Protein AF-0000000080698915 (afdb_homodimer)

Structure (mmCIF, N/CA/C/O backbone):
data_AF-0000000080698915-model_v1
#
loop_
_entity.id
_entity.type
_entity.pdbx_description
1 polymer 'tRNA-specific adenosine deaminase'
#
loop_
_atom_site.group_PDB
_atom_site.id
_atom_site.type_symbol
_atom_site.label_atom_id
_atom_site.label_alt_id
_atom_site.label_comp_id
_atom_site.label_asym_id
_atom_site.label_entity_id
_atom_site.label_seq_id
_atom_site.pdbx_PDB_ins_code
_atom_site.Cartn_x
_atom_site.Cartn_y
_atom_site.Cartn_z
_atom_site.occupancy
_atom_site.B_iso_or_equiv
_atom_site.auth_seq_id
_atom_site.auth_comp_id
_atom_site.auth_asym_id
_atom_site.auth_atom_id
_atom_site.pdbx_PDB_model_num
ATOM 1 N N . MET A 1 1 ? 11.961 -24.406 -10.125 1 88.19 1 MET A N 1
ATOM 2 C CA . MET A 1 1 ? 10.508 -24.562 -10.117 1 88.19 1 MET A CA 1
ATOM 3 C C . MET A 1 1 ? 9.859 -23.609 -11.117 1 88.19 1 MET A C 1
ATOM 5 O O . MET A 1 1 ? 10.43 -22.562 -11.453 1 88.19 1 MET A O 1
ATOM 9 N N . SER A 1 2 ? 8.695 -24.078 -11.672 1 96.38 2 SER A N 1
ATOM 10 C CA . SER A 1 2 ? 8.062 -23.312 -12.742 1 96.38 2 SER A CA 1
ATOM 11 C C . SER A 1 2 ? 7.184 -22.203 -12.18 1 96.38 2 SER A C 1
ATOM 13 O O . SER A 1 2 ? 6.906 -22.172 -10.977 1 96.38 2 SER A O 1
ATOM 15 N N . ASP A 1 3 ? 6.805 -21.281 -12.984 1 98.38 3 ASP A N 1
ATOM 16 C CA . ASP A 1 3 ? 5.863 -20.234 -12.602 1 98.38 3 ASP A CA 1
ATOM 17 C C . ASP A 1 3 ? 4.535 -20.828 -12.133 1 98.38 3 ASP A C 1
ATOM 19 O O . ASP A 1 3 ? 3.955 -20.359 -11.148 1 98.38 3 ASP A O 1
ATOM 23 N N . GLU A 1 4 ? 4.141 -21.844 -12.828 1 98.69 4 GLU A N 1
ATOM 24 C CA . GLU A 1 4 ? 2.889 -22.516 -12.477 1 98.69 4 GLU A CA 1
ATOM 25 C C . GLU A 1 4 ? 2.963 -23.125 -11.086 1 98.69 4 GLU A C 1
ATOM 27 O O . GLU A 1 4 ? 1.98 -23.125 -10.344 1 98.69 4 GLU A O 1
ATOM 32 N N . HIS A 1 5 ? 4.07 -23.703 -10.812 1 98.56 5 HIS A N 1
ATOM 33 C CA . HIS A 1 5 ? 4.254 -24.312 -9.5 1 98.56 5 HIS A CA 1
ATOM 34 C C . HIS A 1 5 ? 4.039 -23.281 -8.391 1 98.56 5 HIS A C 1
ATOM 36 O O . HIS A 1 5 ? 3.248 -23.5 -7.473 1 98.56 5 HIS A O 1
ATOM 42 N N . TYR A 1 6 ? 4.699 -22.156 -8.453 1 98.75 6 TYR A N 1
ATOM 43 C CA . TYR A 1 6 ? 4.613 -21.141 -7.418 1 98.75 6 TYR A CA 1
ATOM 44 C C . TYR A 1 6 ? 3.229 -20.516 -7.387 1 98.75 6 TYR A C 1
ATOM 46 O O . TYR A 1 6 ? 2.719 -20.172 -6.316 1 98.75 6 TYR A O 1
ATOM 54 N N . LEU A 1 7 ? 2.615 -20.375 -8.594 1 98.88 7 LEU A N 1
ATOM 55 C CA . LEU A 1 7 ? 1.274 -19.797 -8.617 1 98.88 7 LEU A CA 1
ATOM 56 C C . LEU A 1 7 ? 0.261 -20.766 -8 1 98.88 7 LEU A C 1
ATOM 58 O O . LEU A 1 7 ? -0.717 -20.328 -7.391 1 98.88 7 LEU A O 1
ATOM 62 N N . ARG A 1 8 ? 0.476 -22.047 -8.125 1 98.81 8 ARG A N 1
ATOM 63 C CA . ARG A 1 8 ? -0.381 -23.016 -7.449 1 98.81 8 ARG A CA 1
ATOM 64 C C . ARG A 1 8 ? -0.276 -22.875 -5.934 1 98.81 8 ARG A C 1
ATOM 66 O O . ARG A 1 8 ? -1.274 -23 -5.223 1 98.81 8 ARG A O 1
ATOM 73 N N . LEU A 1 9 ? 0.92 -22.609 -5.469 1 98.88 9 LEU A N 1
ATOM 74 C CA . LEU A 1 9 ? 1.106 -22.375 -4.043 1 98.88 9 LEU A CA 1
ATOM 75 C C . LEU A 1 9 ? 0.402 -21.094 -3.611 1 98.88 9 LEU A C 1
ATOM 77 O O . LEU A 1 9 ? -0.156 -21.016 -2.514 1 98.88 9 LEU A O 1
ATOM 81 N N . ALA A 1 10 ? 0.42 -20.062 -4.477 1 98.94 10 ALA A N 1
ATOM 82 C CA . ALA A 1 10 ? -0.33 -18.844 -4.207 1 98.94 10 ALA A CA 1
ATOM 83 C C . ALA A 1 10 ? -1.829 -19.125 -4.148 1 98.94 10 ALA A C 1
ATOM 85 O O . ALA A 1 10 ? -2.541 -18.547 -3.32 1 98.94 10 ALA A O 1
ATOM 86 N N . LEU A 1 11 ? -2.285 -20.016 -4.996 1 98.88 11 LEU A N 1
ATOM 87 C CA . LEU A 1 11 ? -3.693 -20.391 -5 1 98.88 11 LEU A CA 1
ATOM 88 C C . LEU A 1 11 ? -4.074 -21.078 -3.693 1 98.88 11 LEU A C 1
ATOM 90 O O . LEU A 1 11 ? -5.195 -20.906 -3.203 1 98.88 11 LEU A O 1
ATOM 94 N N . GLU A 1 12 ? -3.17 -21.859 -3.168 1 98.94 12 GLU A N 1
ATOM 95 C CA . GLU A 1 12 ? -3.4 -22.469 -1.856 1 98.94 12 GLU A CA 1
ATOM 96 C C . GLU A 1 12 ? -3.543 -21.391 -0.778 1 98.94 12 GLU A C 1
ATOM 98 O O . GLU A 1 12 ? -4.379 -21.516 0.118 1 98.94 12 GLU A O 1
ATOM 103 N N . GLN A 1 13 ? -2.727 -20.359 -0.833 1 98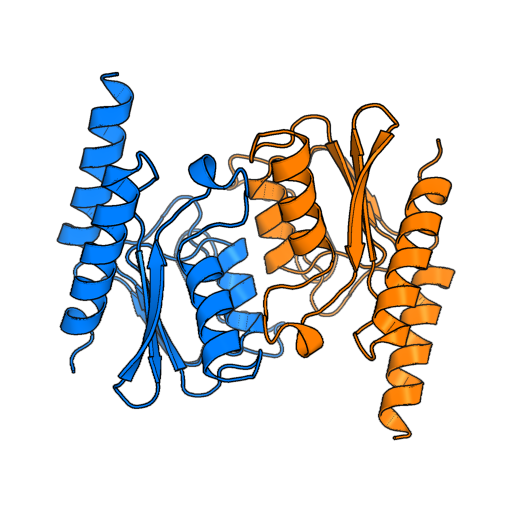.94 13 GLN A N 1
ATOM 104 C CA . GLN A 1 13 ? -2.877 -19.219 0.076 1 98.94 13 GLN A CA 1
ATOM 105 C C . GLN A 1 13 ? -4.23 -18.547 -0.105 1 98.94 13 GLN A C 1
ATOM 107 O O . GLN A 1 13 ? -4.891 -18.203 0.874 1 98.94 13 GLN A O 1
ATOM 112 N N . ALA A 1 14 ? -4.621 -18.375 -1.355 1 98.94 14 ALA A N 1
ATOM 113 C CA . ALA A 1 14 ? -5.918 -17.781 -1.649 1 98.94 14 ALA A CA 1
ATOM 114 C C . ALA A 1 14 ? -7.051 -18.562 -0.996 1 98.94 14 ALA A C 1
ATOM 116 O O . ALA A 1 14 ? -8.023 -17.984 -0.512 1 98.94 14 ALA A O 1
ATOM 117 N N . ALA A 1 15 ? -6.883 -19.859 -0.982 1 98.81 15 ALA A N 1
ATOM 118 C CA . ALA A 1 15 ? -7.883 -20.719 -0.358 1 98.81 15 ALA A CA 1
ATOM 119 C C . ALA A 1 15 ? -7.965 -20.469 1.145 1 98.81 15 ALA A C 1
ATOM 121 O O . ALA A 1 15 ? -9.047 -20.547 1.736 1 98.81 15 ALA A O 1
ATOM 122 N N . LEU A 1 16 ? -6.859 -20.203 1.776 1 98.88 16 LEU A N 1
ATOM 123 C CA . LEU A 1 16 ? -6.852 -19.875 3.195 1 98.88 16 LEU A CA 1
ATOM 124 C C . LEU A 1 16 ? -7.609 -18.578 3.453 1 98.88 16 LEU A C 1
ATOM 126 O O . LEU A 1 16 ? -8.344 -18.469 4.434 1 98.88 16 LEU A O 1
ATOM 130 N N . ALA A 1 17 ? -7.406 -17.562 2.588 1 98.88 17 ALA A N 1
ATOM 131 C CA . ALA A 1 17 ? -8.18 -16.328 2.691 1 98.88 17 ALA A CA 1
ATOM 132 C C . ALA A 1 17 ? -9.68 -16.609 2.602 1 98.88 17 ALA A C 1
ATOM 134 O O . ALA A 1 17 ? -10.461 -16.109 3.408 1 98.88 17 ALA A O 1
ATOM 135 N N . GLU A 1 18 ? -10 -17.406 1.629 1 98.44 18 GLU A N 1
ATOM 136 C CA . GLU A 1 18 ? -11.398 -17.75 1.403 1 98.44 18 GLU A CA 1
ATOM 137 C C . GLU A 1 18 ? -12.016 -18.391 2.645 1 98.44 18 GLU A C 1
ATOM 139 O O . GLU A 1 18 ? -13.148 -18.094 3.012 1 98.44 18 GLU A O 1
ATOM 144 N N . ALA A 1 19 ? -11.273 -19.25 3.266 1 97.94 19 ALA A N 1
ATOM 145 C CA . ALA A 1 19 ? -11.734 -19.953 4.457 1 97.94 19 ALA A CA 1
ATOM 146 C C . ALA A 1 19 ? -12 -18.984 5.602 1 97.94 19 ALA A C 1
ATOM 148 O O . ALA A 1 19 ? -12.812 -19.266 6.488 1 97.94 19 ALA A O 1
ATOM 149 N N . LEU A 1 20 ? -11.414 -17.797 5.586 1 97.75 20 LEU A N 1
ATOM 150 C CA . LEU A 1 20 ? -11.594 -16.781 6.613 1 97.75 20 LEU A CA 1
ATOM 151 C C . LEU A 1 20 ? -12.68 -15.789 6.211 1 97.75 20 LEU A C 1
ATOM 153 O O . LEU A 1 20 ? -12.953 -14.828 6.941 1 97.75 20 LEU A O 1
ATOM 157 N N . GLY A 1 21 ? -13.195 -16 5 1 97.19 21 GLY A N 1
ATOM 158 C CA . GLY A 1 21 ? -14.203 -15.078 4.5 1 97.19 21 GLY A CA 1
ATOM 159 C C . GLY A 1 21 ? -13.609 -13.859 3.814 1 97.19 21 GLY A C 1
ATOM 160 O O . GLY A 1 21 ? -14.297 -12.867 3.602 1 97.19 21 GLY A O 1
ATOM 161 N N . GLU A 1 22 ? -12.359 -13.914 3.566 1 98.56 22 GLU A N 1
ATOM 162 C CA . GLU A 1 22 ? -11.641 -12.867 2.848 1 98.56 22 GLU A CA 1
ATOM 163 C C . GLU A 1 22 ? -11.672 -13.109 1.342 1 98.56 22 GLU A C 1
ATOM 165 O O . GLU A 1 22 ? -11.773 -14.258 0.896 1 98.56 22 GLU A O 1
ATOM 170 N N . VAL A 1 23 ? -11.594 -11.961 0.498 1 98.5 23 VAL A N 1
ATOM 171 C CA . VAL A 1 23 ? -11.414 -12.148 -0.938 1 98.5 23 VAL A CA 1
ATOM 172 C C . VAL A 1 23 ? -10.234 -13.086 -1.192 1 98.5 23 VAL A C 1
ATOM 174 O O . VAL A 1 23 ? -9.133 -12.867 -0.673 1 98.5 23 VAL A O 1
ATOM 177 N N . PRO A 1 24 ? -10.438 -14.141 -1.951 1 98.88 24 PRO A N 1
ATOM 178 C CA . PRO A 1 24 ? -9.406 -15.172 -2.09 1 98.88 24 PRO A CA 1
ATOM 179 C C . PRO A 1 24 ? -8.258 -14.742 -3 1 98.88 24 PRO A C 1
ATOM 181 O O . PRO A 1 24 ? -8.25 -15.078 -4.188 1 98.88 24 PRO A O 1
ATOM 184 N N . ILE A 1 25 ? -7.332 -14.102 -2.467 1 98.94 25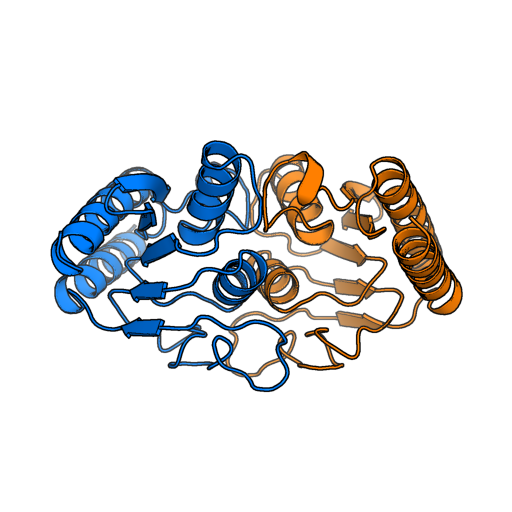 ILE A N 1
ATOM 185 C CA . ILE A 1 25 ? -6.09 -13.727 -3.133 1 98.94 25 ILE A CA 1
ATOM 186 C C . ILE A 1 25 ? -4.895 -14.203 -2.307 1 98.94 25 ILE A C 1
ATOM 188 O O . ILE A 1 25 ? -4.883 -14.062 -1.082 1 98.94 25 ILE A O 1
ATOM 192 N N . GLY A 1 26 ? -3.977 -14.82 -2.916 1 98.94 26 GLY A N 1
ATOM 193 C CA . GLY A 1 26 ? -2.766 -15.312 -2.281 1 98.94 26 GLY A CA 1
ATOM 194 C C . GLY A 1 26 ? -1.499 -14.898 -3.004 1 98.94 26 GLY A C 1
ATOM 195 O O . GLY A 1 26 ? -1.52 -14.648 -4.211 1 98.94 26 GLY A O 1
ATOM 196 N N . ALA A 1 27 ? -0.393 -14.789 -2.256 1 98.94 27 ALA A N 1
ATOM 197 C CA . ALA A 1 27 ? 0.884 -14.344 -2.811 1 98.94 27 ALA A CA 1
ATOM 198 C C . ALA A 1 27 ? 2.045 -15.141 -2.215 1 98.94 27 ALA A C 1
ATOM 200 O O . ALA A 1 27 ? 1.99 -15.555 -1.056 1 98.94 27 ALA A O 1
ATOM 201 N N . ILE A 1 28 ? 3.086 -15.281 -3.021 1 98.88 28 ILE A N 1
ATOM 202 C CA . ILE A 1 28 ? 4.324 -15.969 -2.66 1 98.88 28 ILE A CA 1
ATOM 203 C C . ILE A 1 28 ? 5.523 -15.125 -3.102 1 98.88 28 ILE A C 1
ATOM 205 O O . ILE A 1 28 ? 5.547 -14.602 -4.219 1 98.88 28 ILE A O 1
ATOM 209 N N . LEU A 1 29 ? 6.465 -14.977 -2.207 1 98.88 29 LEU A N 1
ATOM 210 C CA . LEU A 1 29 ? 7.75 -14.383 -2.561 1 98.88 29 LEU A CA 1
ATOM 211 C C . LEU A 1 29 ? 8.828 -15.453 -2.693 1 98.88 29 LEU A C 1
ATOM 213 O O . LEU A 1 29 ? 8.961 -16.312 -1.816 1 98.88 29 LEU A O 1
ATOM 217 N N . VAL A 1 30 ? 9.586 -15.406 -3.766 1 98.88 30 VAL A N 1
ATOM 218 C CA . VAL A 1 30 ? 10.602 -16.422 -4.035 1 98.88 30 VAL A CA 1
ATOM 219 C C . VAL A 1 30 ? 11.953 -15.742 -4.285 1 98.88 30 VAL A C 1
ATOM 221 O O . VAL A 1 30 ? 12.047 -14.797 -5.074 1 98.88 30 VAL A O 1
ATOM 224 N N . ALA A 1 31 ? 12.961 -16.156 -3.58 1 97.94 31 ALA A N 1
ATOM 225 C CA . ALA A 1 31 ? 14.344 -15.734 -3.777 1 97.94 31 ALA A CA 1
ATOM 226 C C . ALA A 1 31 ? 15.25 -16.938 -4.008 1 97.94 31 ALA A C 1
ATOM 228 O O . ALA A 1 31 ? 15.289 -17.859 -3.186 1 97.94 31 ALA A O 1
ATOM 229 N N . ASN A 1 32 ? 15.914 -16.969 -5.078 1 96.38 32 ASN A N 1
ATOM 230 C CA . ASN A 1 32 ? 16.844 -18.047 -5.398 1 96.38 32 ASN A CA 1
ATOM 231 C C . ASN A 1 32 ? 16.156 -19.406 -5.328 1 96.38 32 ASN A C 1
ATOM 233 O O . ASN A 1 32 ? 16.688 -20.344 -4.715 1 96.38 32 ASN A O 1
ATOM 237 N N . GLY A 1 33 ? 14.961 -19.422 -5.809 1 96.62 33 GLY A N 1
ATOM 238 C CA . GLY A 1 33 ? 14.234 -20.672 -5.91 1 96.62 33 GLY A CA 1
ATOM 239 C C . GLY A 1 33 ? 13.586 -21.094 -4.605 1 96.62 33 GLY A C 1
ATOM 240 O O . GLY A 1 33 ? 12.906 -22.125 -4.547 1 96.62 33 GLY A O 1
ATOM 241 N N . GLU A 1 34 ? 13.727 -20.297 -3.588 1 98.12 34 GLU A N 1
ATOM 242 C CA . GLU A 1 34 ? 13.18 -20.609 -2.277 1 98.12 34 GLU A CA 1
ATOM 243 C C . GLU A 1 34 ? 12.055 -19.656 -1.901 1 98.12 34 GLU A C 1
ATOM 245 O O . GLU A 1 34 ? 12.148 -18.453 -2.15 1 98.12 34 GLU A O 1
ATOM 250 N N . ILE A 1 35 ? 11.031 -20.234 -1.309 1 98.81 35 ILE A N 1
ATOM 251 C CA . ILE A 1 35 ? 9.938 -19.406 -0.808 1 98.81 35 ILE A CA 1
ATOM 252 C C . ILE A 1 35 ? 10.383 -18.688 0.468 1 98.81 35 ILE A C 1
ATOM 254 O O . ILE A 1 35 ? 10.758 -19.344 1.45 1 98.81 35 ILE A O 1
ATOM 258 N N . ILE A 1 36 ? 10.305 -17.359 0.464 1 98.75 36 ILE A N 1
ATOM 259 C CA . ILE A 1 36 ? 10.773 -16.641 1.641 1 98.75 36 ILE A CA 1
ATOM 260 C C . ILE A 1 36 ? 9.586 -16.047 2.396 1 98.75 36 ILE A C 1
ATOM 262 O O . ILE A 1 36 ? 9.719 -15.633 3.551 1 98.75 36 ILE A O 1
ATOM 266 N N . ALA A 1 37 ? 8.406 -15.969 1.762 1 98.88 37 ALA A N 1
ATOM 267 C CA . ALA A 1 37 ? 7.195 -15.492 2.418 1 98.88 37 ALA A CA 1
ATOM 268 C C . ALA A 1 37 ? 5.949 -15.938 1.657 1 98.88 37 ALA A C 1
ATOM 270 O O . ALA A 1 37 ? 6 -16.172 0.447 1 98.88 37 ALA A O 1
ATOM 271 N N . SER A 1 38 ? 4.945 -16.141 2.287 1 98.88 38 SER A N 1
ATOM 272 C CA . SER A 1 38 ? 3.607 -16.406 1.768 1 98.88 38 SER A CA 1
ATOM 273 C C . SER A 1 38 ? 2.545 -15.656 2.557 1 98.88 38 SER A C 1
ATOM 275 O O . SER A 1 38 ? 2.707 -15.414 3.756 1 98.88 38 SER A O 1
ATOM 277 N N . ALA A 1 39 ? 1.524 -15.25 1.866 1 98.94 39 ALA A N 1
ATOM 278 C CA . ALA A 1 39 ? 0.453 -14.523 2.547 1 98.94 39 ALA A CA 1
ATOM 279 C C . ALA A 1 39 ? -0.843 -14.586 1.745 1 98.94 39 ALA A C 1
ATOM 281 O O . ALA A 1 39 ? -0.841 -14.977 0.577 1 98.94 39 ALA A O 1
ATOM 282 N N . HIS A 1 40 ? -1.875 -14.312 2.396 1 98.94 40 HIS A N 1
ATOM 283 C CA . HIS A 1 40 ? -3.199 -14.18 1.798 1 98.94 40 HIS A CA 1
ATOM 284 C C . HIS A 1 40 ? -3.945 -12.977 2.365 1 98.94 40 HIS A C 1
ATOM 286 O O . HIS A 1 40 ? -3.527 -12.406 3.373 1 98.94 40 HIS A O 1
ATOM 292 N N . ASN A 1 41 ? -4.992 -12.523 1.693 1 98.94 41 ASN A N 1
ATOM 293 C CA . ASN A 1 41 ? -5.754 -11.359 2.137 1 98.94 41 ASN A CA 1
ATOM 294 C C . ASN A 1 41 ? -6.258 -11.531 3.566 1 98.94 41 ASN A C 1
ATOM 296 O O . ASN A 1 41 ? -6.711 -12.617 3.945 1 98.94 41 ASN A O 1
ATOM 300 N N . ARG A 1 42 ? -6.141 -10.445 4.324 1 98.88 42 ARG A N 1
ATOM 301 C CA . ARG A 1 42 ? -6.668 -10.406 5.684 1 98.88 42 ARG A CA 1
ATOM 302 C C . ARG A 1 42 ? -7.23 -9.031 6.023 1 98.88 42 ARG A C 1
ATOM 304 O O . ARG A 1 42 ? -7.137 -8.578 7.164 1 98.88 42 ARG A O 1
ATOM 311 N N . THR A 1 43 ? -7.762 -8.344 5.078 1 98.81 43 THR A N 1
ATOM 312 C CA . THR A 1 43 ? -8.242 -6.973 5.207 1 98.81 43 THR A CA 1
ATOM 313 C C . THR A 1 43 ? -9.32 -6.875 6.285 1 98.81 43 THR A C 1
ATOM 315 O O . THR A 1 43 ? -9.234 -6.031 7.18 1 98.81 43 THR A O 1
ATOM 318 N N . VAL A 1 44 ? -10.297 -7.754 6.238 1 98.38 44 VAL A N 1
ATOM 319 C CA . VAL A 1 44 ? -11.422 -7.723 7.16 1 98.38 44 VAL A CA 1
ATOM 320 C C . VAL A 1 44 ? -10.992 -8.234 8.531 1 98.38 44 VAL A C 1
ATOM 322 O O . VAL A 1 44 ? -11.203 -7.574 9.547 1 98.38 44 VAL A O 1
ATOM 325 N N . SER A 1 45 ? -10.281 -9.352 8.531 1 98.44 45 SER A N 1
ATOM 326 C CA . SER A 1 45 ? -9.883 -10.008 9.766 1 98.44 45 SER A CA 1
ATOM 327 C C . SER A 1 45 ? -8.969 -9.117 10.602 1 98.44 45 SER A C 1
ATOM 329 O O . SER A 1 45 ? -9.055 -9.102 11.828 1 98.44 45 SER A O 1
ATOM 331 N N . ASP A 1 46 ? -8.102 -8.297 9.969 1 98.62 46 ASP A N 1
ATOM 332 C CA . ASP A 1 46 ? -7.105 -7.5 10.68 1 98.62 46 ASP A CA 1
ATOM 333 C C . ASP A 1 46 ? -7.578 -6.059 10.859 1 98.62 46 ASP A C 1
ATOM 335 O O . ASP A 1 46 ? -6.871 -5.234 11.438 1 98.62 46 ASP A O 1
ATOM 339 N N . HIS A 1 47 ? -8.781 -5.762 10.359 1 98.75 47 HIS A N 1
ATOM 340 C CA . HIS A 1 47 ? -9.242 -4.379 10.32 1 98.75 47 HIS A CA 1
ATOM 341 C C . HIS A 1 47 ? -8.195 -3.467 9.695 1 98.75 47 HIS A C 1
ATOM 343 O O . HIS A 1 47 ? -7.895 -2.398 10.227 1 98.75 47 HIS A O 1
ATOM 349 N N . ASP A 1 48 ? -7.555 -3.865 8.609 1 98.88 48 ASP A N 1
ATOM 350 C CA . ASP A 1 48 ? -6.434 -3.203 7.953 1 98.88 48 ASP A CA 1
ATOM 351 C C . ASP A 1 48 ? -6.672 -3.082 6.449 1 98.88 48 ASP A C 1
ATOM 353 O O . ASP A 1 48 ? -6.574 -4.07 5.719 1 98.88 48 ASP A O 1
ATOM 357 N N . PRO A 1 49 ? -6.93 -1.88 5.98 1 98.75 49 PRO A N 1
ATOM 358 C CA . PRO A 1 49 ? -7.227 -1.715 4.559 1 98.75 49 PRO A CA 1
ATOM 359 C C . PRO A 1 49 ? -6.047 -2.078 3.662 1 98.75 49 PRO A C 1
ATOM 361 O O . PRO A 1 49 ? -6.203 -2.205 2.443 1 98.75 49 PRO A O 1
ATOM 364 N N . THR A 1 50 ? -4.844 -2.256 4.285 1 98.88 50 THR A N 1
ATOM 365 C CA . THR A 1 50 ? -3.652 -2.516 3.482 1 98.88 50 THR A CA 1
ATOM 366 C C . THR A 1 50 ? -3.285 -3.996 3.521 1 98.88 50 THR A C 1
ATOM 368 O O . THR A 1 50 ? -2.342 -4.426 2.854 1 98.88 50 THR A O 1
ATOM 371 N N . ALA A 1 51 ? -4.086 -4.801 4.18 1 98.88 51 ALA A N 1
ATOM 372 C CA . ALA A 1 51 ? -3.721 -6.199 4.391 1 98.88 51 ALA A CA 1
ATOM 373 C C . ALA A 1 51 ? -4.082 -7.047 3.176 1 98.88 51 ALA A C 1
ATOM 375 O O . ALA A 1 51 ? -4.75 -8.078 3.307 1 98.88 51 ALA A O 1
ATOM 376 N N . HIS A 1 52 ? -3.662 -6.59 2.021 1 98.94 52 HIS A N 1
ATOM 377 C CA . HIS A 1 52 ? -3.686 -7.402 0.81 1 98.94 52 HIS A CA 1
ATOM 378 C C . HIS A 1 52 ? -2.59 -8.461 0.835 1 98.94 52 HIS A C 1
ATOM 380 O O . HIS A 1 52 ? -1.564 -8.289 1.498 1 98.94 52 HIS A O 1
ATOM 386 N N . ALA A 1 53 ? -2.768 -9.516 0.129 1 98.94 53 ALA A N 1
ATOM 387 C CA . ALA A 1 53 ? -1.818 -10.625 0.088 1 98.94 53 ALA A CA 1
ATOM 388 C C . ALA A 1 53 ? -0.419 -10.141 -0.277 1 98.94 53 ALA A C 1
ATOM 390 O O . ALA A 1 53 ? 0.566 -10.531 0.35 1 98.94 53 ALA A O 1
ATOM 391 N N . GLU A 1 54 ? -0.293 -9.266 -1.282 1 98.94 54 GLU A N 1
ATOM 392 C CA . GLU A 1 54 ? 0.994 -8.75 -1.736 1 98.94 54 GLU A CA 1
ATOM 393 C C . GLU A 1 54 ? 1.693 -7.965 -0.631 1 98.94 54 GLU A C 1
ATOM 395 O O . GLU A 1 54 ? 2.887 -8.156 -0.386 1 98.94 54 GLU A O 1
ATOM 400 N N . ILE A 1 55 ? 0.933 -7.074 0.011 1 98.94 55 ILE A N 1
ATOM 401 C CA . ILE A 1 55 ? 1.48 -6.227 1.064 1 98.94 55 ILE A CA 1
ATOM 402 C C . ILE A 1 55 ? 1.973 -7.094 2.221 1 98.94 55 ILE A C 1
ATOM 404 O O . ILE A 1 55 ? 3.086 -6.902 2.717 1 98.94 55 ILE A O 1
ATOM 408 N N . LEU A 1 56 ? 1.155 -8.047 2.605 1 98.94 56 LEU A N 1
ATOM 409 C CA . LEU A 1 56 ? 1.515 -8.93 3.713 1 98.94 56 LEU A CA 1
ATOM 410 C C . LEU A 1 56 ? 2.732 -9.773 3.361 1 98.94 56 LEU A C 1
ATOM 412 O O . LEU A 1 56 ? 3.596 -10.016 4.211 1 98.94 56 LEU A O 1
ATOM 416 N N . ALA A 1 57 ? 2.814 -10.227 2.143 1 98.94 57 ALA A N 1
ATOM 417 C CA . ALA A 1 57 ? 3.979 -10.992 1.699 1 98.94 57 ALA A CA 1
ATOM 418 C C . ALA A 1 57 ? 5.238 -10.125 1.723 1 98.94 57 ALA A C 1
ATOM 420 O O . ALA A 1 57 ? 6.305 -10.586 2.145 1 98.94 57 ALA A O 1
ATOM 421 N N . LEU A 1 58 ? 5.121 -8.898 1.306 1 98.94 58 LEU A N 1
ATOM 422 C CA . LEU A 1 58 ? 6.262 -7.984 1.298 1 98.94 58 LEU A CA 1
ATOM 423 C C . LEU A 1 58 ? 6.754 -7.719 2.717 1 98.94 58 LEU A C 1
ATOM 425 O O . LEU A 1 58 ? 7.961 -7.688 2.965 1 98.94 58 LEU A O 1
ATOM 429 N N . ARG A 1 59 ? 5.82 -7.52 3.662 1 98.88 59 ARG A N 1
ATOM 430 C CA . ARG A 1 59 ? 6.18 -7.312 5.062 1 98.88 59 ARG A CA 1
ATOM 431 C C . ARG A 1 59 ? 6.953 -8.508 5.605 1 98.88 59 ARG A C 1
ATOM 433 O O . ARG A 1 59 ? 8.031 -8.352 6.188 1 98.88 59 ARG A O 1
ATOM 440 N N . ALA A 1 60 ? 6.43 -9.664 5.344 1 98.88 60 ALA A N 1
ATOM 441 C CA . ALA A 1 60 ? 7.07 -10.891 5.816 1 98.88 60 ALA A CA 1
ATOM 442 C C . ALA A 1 60 ? 8.414 -11.102 5.133 1 98.88 60 ALA A C 1
ATOM 444 O O . ALA A 1 60 ? 9.383 -11.523 5.773 1 98.88 60 ALA A O 1
ATOM 445 N N . GLY A 1 61 ? 8.477 -10.852 3.832 1 98.81 61 GLY A N 1
ATOM 446 C CA . GLY A 1 61 ? 9.719 -10.992 3.088 1 98.81 61 GLY A CA 1
ATOM 447 C C . GLY A 1 61 ? 10.812 -10.055 3.562 1 98.81 61 GLY A C 1
ATOM 448 O O . GLY A 1 61 ? 11.977 -10.445 3.66 1 98.81 61 GLY A O 1
ATOM 449 N N . GLY A 1 62 ? 10.438 -8.781 3.82 1 98.75 62 GLY A N 1
ATOM 450 C CA . GLY A 1 62 ? 11.398 -7.84 4.363 1 98.75 62 GLY A CA 1
ATOM 451 C C . GLY A 1 62 ? 12.023 -8.312 5.66 1 98.75 62 GLY A C 1
ATOM 452 O O . GLY A 1 62 ? 13.234 -8.172 5.859 1 98.75 62 GLY A O 1
ATOM 453 N N . GLN A 1 63 ? 11.164 -8.883 6.535 1 98.56 63 GLN A N 1
ATOM 454 C CA . GLN A 1 63 ? 11.672 -9.43 7.793 1 98.56 63 GLN A CA 1
ATOM 455 C C . GLN A 1 63 ? 12.609 -10.609 7.547 1 98.56 63 GLN A C 1
ATOM 457 O O . GLN A 1 63 ? 13.664 -10.703 8.172 1 98.56 63 GLN A O 1
ATOM 462 N N . ALA A 1 64 ? 12.234 -11.469 6.66 1 98.31 64 ALA A N 1
ATOM 463 C CA . ALA A 1 64 ? 13.031 -12.656 6.352 1 98.31 64 ALA A CA 1
ATOM 464 C C . ALA A 1 64 ? 14.398 -12.273 5.801 1 98.31 64 ALA A C 1
ATOM 466 O O . ALA A 1 64 ? 15.398 -12.93 6.102 1 98.31 64 ALA A O 1
ATOM 467 N N . LEU A 1 65 ? 14.453 -11.234 5.016 1 98.06 65 LEU A N 1
ATOM 468 C CA . LEU A 1 65 ? 15.68 -10.812 4.348 1 98.06 65 LEU A CA 1
ATOM 469 C C . LEU A 1 65 ? 16.469 -9.852 5.219 1 98.06 65 LEU A C 1
ATOM 471 O O . LEU A 1 65 ? 17.656 -9.609 4.969 1 98.06 65 LEU A O 1
ATOM 475 N N . GLY A 1 66 ? 15.82 -9.305 6.23 1 98.31 66 GLY A N 1
ATOM 476 C CA . GLY A 1 66 ? 16.438 -8.234 7 1 98.31 66 GLY A CA 1
ATOM 477 C C . GLY A 1 66 ? 16.688 -6.977 6.184 1 98.31 66 GLY A C 1
ATOM 478 O O . GLY A 1 66 ? 17.703 -6.305 6.367 1 98.31 66 GLY A O 1
ATOM 479 N N . ASN A 1 67 ? 15.781 -6.77 5.238 1 98.31 67 ASN A N 1
ATOM 480 C CA . ASN A 1 67 ? 15.953 -5.672 4.289 1 98.31 67 ASN A CA 1
ATOM 481 C C . ASN A 1 67 ? 14.633 -5.297 3.617 1 98.31 67 ASN A C 1
ATOM 483 O O . ASN A 1 67 ? 13.828 -6.172 3.305 1 98.31 67 ASN A O 1
ATOM 487 N N . HIS A 1 68 ? 14.352 -4.004 3.438 1 98.44 68 HIS A N 1
ATOM 488 C CA . HIS A 1 68 ? 13.125 -3.555 2.787 1 98.44 68 HIS A CA 1
ATOM 489 C C . HIS A 1 68 ? 13.273 -3.568 1.27 1 98.44 68 HIS A C 1
ATOM 491 O O . HIS A 1 68 ? 12.281 -3.475 0.544 1 98.44 68 HIS A O 1
ATOM 497 N N . ARG A 1 69 ? 14.453 -3.625 0.769 1 98.06 69 ARG A N 1
ATOM 498 C CA . ARG A 1 69 ? 14.711 -3.764 -0.661 1 98.06 69 ARG A CA 1
ATOM 499 C C . ARG A 1 69 ? 14.859 -5.23 -1.05 1 98.06 69 ARG A C 1
ATOM 501 O O . ARG A 1 69 ? 15.695 -5.945 -0.491 1 98.06 69 ARG A O 1
ATOM 508 N N . MET A 1 70 ? 14.109 -5.602 -2.031 1 97.69 70 MET A N 1
ATOM 509 C CA . MET A 1 70 ? 14 -7.027 -2.338 1 97.69 70 MET A CA 1
ATOM 510 C C . MET A 1 70 ? 14.484 -7.312 -3.758 1 97.69 70 MET A C 1
ATOM 512 O O . MET A 1 70 ? 13.789 -7.98 -4.527 1 97.69 70 MET A O 1
ATOM 516 N N . ARG A 1 71 ? 15.648 -6.832 -4.02 1 96.12 71 ARG A N 1
ATOM 517 C CA . ARG A 1 71 ? 16.25 -7.105 -5.324 1 96.12 71 ARG A CA 1
ATOM 518 C C . ARG A 1 71 ? 16.453 -8.602 -5.527 1 96.12 71 ARG A C 1
ATOM 520 O O . ARG A 1 71 ? 16.828 -9.312 -4.594 1 96.12 71 ARG A O 1
ATOM 527 N N . GLY A 1 72 ? 16.188 -9.117 -6.672 1 96.81 72 GLY A N 1
ATOM 528 C CA . GLY A 1 72 ? 16.359 -10.523 -6.98 1 96.81 72 GLY A CA 1
ATOM 529 C C . GLY A 1 72 ? 15.195 -11.391 -6.539 1 96.81 72 GLY A C 1
ATOM 530 O O . GLY A 1 72 ? 15.25 -12.617 -6.66 1 96.81 72 GLY A O 1
ATOM 531 N N . VAL A 1 73 ? 14.172 -10.781 -6.059 1 98.44 73 VAL A N 1
ATOM 532 C CA . VAL A 1 73 ? 13.023 -11.516 -5.539 1 98.44 73 VAL A CA 1
ATOM 533 C C . VAL A 1 73 ? 11.875 -11.453 -6.543 1 98.44 73 VAL A C 1
ATOM 535 O O . VAL A 1 73 ? 11.68 -10.438 -7.211 1 98.44 73 VAL A O 1
ATOM 538 N N . SER A 1 74 ? 11.141 -12.547 -6.652 1 98.81 74 SER A N 1
ATOM 539 C CA . SER A 1 74 ? 9.93 -12.641 -7.465 1 98.81 74 SER A CA 1
ATOM 540 C C . SER A 1 74 ? 8.68 -12.719 -6.594 1 98.81 74 SER A C 1
ATOM 542 O O . SER A 1 74 ? 8.68 -13.391 -5.562 1 98.81 74 SER A O 1
ATOM 544 N N . LEU A 1 75 ? 7.68 -12.023 -7.043 1 98.94 75 LEU A N 1
ATOM 545 C CA . LEU A 1 75 ? 6.371 -12.148 -6.41 1 98.94 75 LEU A CA 1
ATOM 546 C C . LEU A 1 75 ? 5.395 -12.883 -7.324 1 98.94 75 LEU A C 1
ATOM 548 O O . LEU A 1 75 ? 5.293 -12.57 -8.508 1 98.94 75 LEU A O 1
ATOM 552 N N . TYR A 1 76 ? 4.77 -13.867 -6.801 1 98.94 76 TYR A N 1
ATOM 553 C CA . TYR A 1 76 ? 3.66 -14.57 -7.438 1 98.94 76 TYR A CA 1
ATOM 554 C C . TYR A 1 76 ? 2.342 -14.258 -6.738 1 98.94 76 TYR A C 1
ATOM 556 O O . TYR A 1 76 ? 2.234 -14.383 -5.516 1 98.94 76 TYR A O 1
ATOM 564 N N . VAL A 1 77 ? 1.31 -13.867 -7.496 1 99 77 VAL A N 1
ATOM 565 C CA . VAL A 1 77 ? 0.034 -13.508 -6.887 1 99 77 VAL A CA 1
ATOM 566 C C . VAL A 1 77 ? -1.113 -13.906 -7.812 1 99 77 VAL A C 1
ATOM 568 O O . VAL A 1 77 ? -0.967 -13.891 -9.039 1 99 77 VAL A O 1
ATOM 571 N N . THR A 1 78 ? -2.223 -14.227 -7.223 1 98.94 78 THR A N 1
ATOM 572 C CA . THR A 1 78 ? -3.287 -14.891 -7.973 1 98.94 78 THR A CA 1
ATOM 573 C C . THR A 1 78 ? -4.086 -13.875 -8.789 1 98.94 78 THR A C 1
ATOM 575 O O . THR A 1 78 ? -4.832 -14.25 -9.695 1 98.94 78 THR A O 1
ATOM 578 N N . LEU A 1 79 ? -3.977 -12.609 -8.484 1 98.94 79 LEU A N 1
ATOM 579 C CA . LEU A 1 79 ? -4.711 -11.547 -9.156 1 98.94 79 LEU A CA 1
ATOM 580 C C . LEU A 1 79 ? -3.797 -10.367 -9.461 1 98.94 79 LEU A C 1
ATOM 582 O O . LEU A 1 79 ? -2.934 -10.016 -8.656 1 98.94 79 LEU A O 1
ATOM 586 N N . GLU A 1 80 ? -3.957 -9.742 -10.594 1 98.81 80 GLU A N 1
ATOM 587 C CA . GLU A 1 80 ? -3.182 -8.555 -10.961 1 98.81 80 GLU A CA 1
ATOM 588 C C . GLU A 1 80 ? -3.186 -7.531 -9.828 1 98.81 80 GLU A C 1
ATOM 590 O O . GLU A 1 80 ? -4.246 -7.176 -9.312 1 98.81 80 GLU A O 1
ATOM 595 N N . PRO A 1 81 ? -2.006 -7.023 -9.477 1 98.81 81 PRO A N 1
ATOM 596 C CA . PRO A 1 81 ? -1.909 -6.066 -8.375 1 98.81 81 PRO A CA 1
ATOM 597 C C . PRO A 1 81 ? -2.689 -4.781 -8.641 1 98.81 81 PRO A C 1
ATOM 599 O O . PRO A 1 81 ? -2.713 -4.289 -9.773 1 98.81 81 PRO A O 1
ATOM 602 N N . CYS A 1 82 ? -3.324 -4.234 -7.586 1 97.81 82 CYS A N 1
ATOM 603 C CA . CYS A 1 82 ? -3.988 -2.938 -7.621 1 97.81 82 CYS A CA 1
ATOM 604 C C . CYS A 1 82 ? -2.973 -1.804 -7.547 1 97.81 82 CYS A C 1
ATOM 606 O O . CYS A 1 82 ? -1.767 -2.049 -7.469 1 97.81 82 CYS A O 1
ATOM 608 N N . ILE A 1 83 ? -3.4 -0.612 -7.527 1 96.94 83 ILE A N 1
ATOM 609 C CA . ILE A 1 83 ? -2.547 0.57 -7.457 1 96.94 83 ILE A CA 1
ATOM 610 C C . ILE A 1 83 ? -1.666 0.497 -6.211 1 96.94 83 ILE A C 1
ATOM 612 O O . ILE A 1 83 ? -0.444 0.642 -6.301 1 96.94 83 ILE A O 1
ATOM 616 N N . MET A 1 84 ? -2.223 0.219 -5.031 1 98.25 84 MET A N 1
ATOM 617 C CA . MET A 1 84 ? -1.485 0.131 -3.775 1 98.25 84 MET A CA 1
ATOM 618 C C . MET A 1 84 ? -0.374 -0.91 -3.867 1 98.25 84 MET A C 1
ATOM 620 O O . MET A 1 84 ? 0.785 -0.614 -3.57 1 98.25 84 MET A O 1
ATOM 624 N N . CYS A 1 85 ? -0.759 -2.025 -4.32 1 98.81 85 CYS A N 1
ATOM 625 C CA . CYS A 1 85 ? 0.184 -3.141 -4.316 1 98.81 85 CYS A CA 1
ATOM 626 C C . CYS A 1 85 ? 1.268 -2.939 -5.371 1 98.81 85 CYS A C 1
ATOM 628 O O . CYS A 1 85 ? 2.422 -3.316 -5.156 1 98.81 85 CYS A O 1
ATOM 630 N N . THR A 1 86 ? 0.855 -2.416 -6.504 1 98.12 86 THR A N 1
ATOM 631 C CA . THR A 1 86 ? 1.856 -2.111 -7.523 1 98.12 86 THR A CA 1
ATOM 632 C C . THR A 1 86 ? 2.875 -1.104 -6.996 1 98.12 86 THR A C 1
ATOM 634 O O . THR A 1 86 ? 4.082 -1.295 -7.152 1 98.12 86 THR A O 1
ATOM 637 N N . GLY A 1 87 ? 2.373 -0.031 -6.398 1 97.81 87 GLY A N 1
ATOM 638 C CA . GLY A 1 87 ? 3.279 0.912 -5.762 1 97.81 87 GLY A CA 1
ATOM 639 C C . GLY A 1 87 ? 4.199 0.263 -4.742 1 97.81 87 GLY A C 1
ATOM 640 O O . GLY A 1 87 ? 5.383 0.601 -4.66 1 97.81 87 GLY A O 1
ATOM 641 N N . ALA A 1 88 ? 3.684 -0.659 -3.936 1 98.69 88 ALA A N 1
ATOM 642 C CA . ALA A 1 88 ? 4.461 -1.354 -2.912 1 98.69 88 ALA A CA 1
ATOM 643 C C . ALA A 1 88 ? 5.57 -2.189 -3.541 1 98.69 88 ALA A C 1
ATOM 645 O O . ALA A 1 88 ? 6.691 -2.238 -3.023 1 98.69 88 ALA A O 1
ATOM 646 N N . LEU A 1 89 ? 5.242 -2.881 -4.641 1 98.56 89 LEU A N 1
ATOM 647 C CA . LEU A 1 89 ? 6.227 -3.701 -5.336 1 98.56 89 LEU A CA 1
ATOM 648 C C . LEU A 1 89 ? 7.383 -2.846 -5.848 1 98.56 89 LEU A C 1
ATOM 650 O O . LEU A 1 89 ? 8.547 -3.254 -5.773 1 98.56 89 LEU A O 1
ATOM 654 N N . ILE A 1 90 ? 7.023 -1.688 -6.348 1 97.38 90 ILE A N 1
ATOM 655 C CA . ILE A 1 90 ? 8.031 -0.765 -6.859 1 97.38 90 ILE A CA 1
ATOM 656 C C . ILE A 1 90 ? 8.93 -0.299 -5.715 1 97.38 90 ILE A C 1
ATOM 658 O O . ILE A 1 90 ? 10.156 -0.321 -5.832 1 97.38 90 ILE A O 1
ATOM 662 N N . GLN A 1 91 ? 8.312 0.083 -4.59 1 97.12 91 GLN A N 1
ATOM 663 C CA . GLN A 1 91 ? 9.07 0.527 -3.424 1 97.12 91 GLN A CA 1
ATOM 664 C C . GLN A 1 91 ? 9.992 -0.574 -2.916 1 97.12 91 GLN A C 1
ATOM 666 O O . GLN A 1 91 ? 11.094 -0.294 -2.439 1 97.12 91 GLN A O 1
ATOM 671 N N . ALA A 1 92 ? 9.594 -1.813 -3.021 1 98.31 92 ALA A N 1
ATOM 672 C CA . ALA A 1 92 ? 10.336 -2.965 -2.512 1 98.31 92 ALA A CA 1
ATOM 673 C C . ALA A 1 92 ? 11.445 -3.369 -3.475 1 98.31 92 ALA A C 1
ATOM 675 O O . ALA A 1 92 ? 12.312 -4.18 -3.129 1 98.31 92 ALA A O 1
ATOM 676 N N . ARG A 1 93 ? 11.383 -2.826 -4.703 1 97.38 93 ARG A N 1
ATOM 677 C CA . ARG A 1 93 ? 12.344 -3.154 -5.754 1 97.38 93 ARG A CA 1
ATOM 678 C C . ARG A 1 93 ? 12.227 -4.617 -6.168 1 97.38 93 ARG A C 1
ATOM 680 O O . ARG A 1 93 ? 13.234 -5.289 -6.391 1 97.38 93 ARG A O 1
ATOM 687 N N . ILE A 1 94 ? 10.992 -5.109 -6.223 1 98.06 94 ILE A N 1
ATOM 688 C CA . ILE A 1 94 ? 10.742 -6.453 -6.723 1 98.06 94 ILE A CA 1
ATOM 689 C C . ILE A 1 94 ? 11.219 -6.559 -8.172 1 98.06 94 ILE A C 1
ATOM 691 O O . ILE A 1 94 ? 10.93 -5.688 -8.992 1 98.06 94 ILE A O 1
ATOM 695 N N . ASP A 1 95 ? 11.867 -7.594 -8.469 1 96.94 95 ASP A N 1
ATOM 696 C CA . ASP A 1 95 ? 12.461 -7.75 -9.797 1 96.94 95 ASP A CA 1
ATOM 697 C C . ASP A 1 95 ? 11.453 -8.32 -10.789 1 96.94 95 ASP A C 1
ATOM 699 O O . ASP A 1 95 ? 11.391 -7.883 -11.938 1 96.94 95 ASP A O 1
ATOM 703 N N . ARG A 1 96 ? 10.75 -9.289 -10.297 1 98.06 96 ARG A N 1
ATOM 704 C CA . ARG A 1 96 ? 9.875 -10.039 -11.195 1 98.06 96 ARG A CA 1
ATOM 705 C C . ARG A 1 96 ? 8.5 -10.242 -10.562 1 98.06 96 ARG A C 1
ATOM 707 O O . ARG A 1 96 ? 8.391 -10.609 -9.391 1 98.06 96 ARG A O 1
ATOM 714 N N . LEU A 1 97 ? 7.449 -9.977 -11.391 1 98.75 97 LEU A N 1
ATOM 715 C CA . LEU A 1 97 ? 6.062 -10.188 -11 1 98.75 97 LEU A CA 1
ATOM 716 C C . LEU A 1 97 ? 5.391 -11.203 -11.914 1 98.75 97 LEU A C 1
ATOM 718 O O . LEU A 1 97 ? 5.434 -11.062 -13.141 1 98.75 97 LEU A O 1
ATOM 722 N N . VAL A 1 98 ? 4.816 -12.227 -11.328 1 98.94 98 VAL A N 1
ATOM 723 C CA . VAL A 1 98 ? 3.961 -13.18 -12.031 1 98.94 98 VAL A CA 1
ATOM 724 C C . VAL A 1 98 ? 2.57 -13.188 -11.398 1 98.94 98 VAL A C 1
ATOM 726 O O . VAL A 1 98 ? 2.434 -13.344 -10.188 1 98.94 98 VAL A O 1
ATOM 729 N N . PHE A 1 99 ? 1.545 -13.016 -12.227 1 98.88 99 PHE A N 1
ATOM 730 C CA . PHE A 1 99 ? 0.224 -13.031 -11.609 1 98.88 99 PHE A CA 1
ATOM 731 C C . PHE A 1 99 ? -0.748 -13.875 -12.422 1 98.88 99 PHE A C 1
ATOM 733 O O . PHE A 1 99 ? -0.485 -14.18 -13.586 1 98.88 99 PHE A O 1
ATOM 740 N N . GLY A 1 100 ? -1.762 -14.32 -11.758 1 98.81 100 GLY A N 1
ATOM 741 C CA . GLY A 1 100 ? -2.779 -15.164 -12.359 1 98.81 100 GLY A CA 1
ATOM 742 C C . GLY A 1 100 ? -3.777 -14.391 -13.203 1 98.81 100 GLY A C 1
ATOM 743 O O . GLY A 1 100 ? -3.463 -13.977 -14.32 1 98.81 100 GLY A O 1
ATOM 744 N N . ALA A 1 101 ? -4.922 -14.039 -12.664 1 98.75 101 ALA A N 1
ATOM 745 C CA . ALA A 1 101 ? -6.012 -13.391 -13.391 1 98.75 101 ALA A CA 1
ATOM 746 C C . ALA A 1 101 ? -5.766 -11.891 -13.523 1 98.75 101 ALA A C 1
ATOM 748 O O . ALA A 1 101 ? -5.219 -11.266 -12.617 1 98.75 101 ALA A O 1
ATOM 749 N N . TYR A 1 102 ? -6.199 -11.359 -14.648 1 98 102 TYR A N 1
ATOM 750 C CA . TYR A 1 102 ? -6.215 -9.906 -14.844 1 98 102 TYR A CA 1
ATOM 751 C C . TYR A 1 102 ? -7.391 -9.273 -14.109 1 98 102 TYR A C 1
ATOM 753 O O . TYR A 1 102 ? -8.406 -9.93 -13.859 1 98 102 TYR A O 1
ATOM 761 N N . ASP A 1 103 ? -7.172 -8.133 -13.68 1 96.81 103 ASP A N 1
ATOM 762 C CA . ASP A 1 103 ? -8.242 -7.34 -13.078 1 96.81 103 ASP A CA 1
ATOM 763 C C . ASP A 1 103 ? -8.555 -6.105 -13.914 1 96.81 103 ASP A C 1
ATOM 765 O O . ASP A 1 103 ? -7.906 -5.066 -13.766 1 96.81 103 ASP A O 1
ATOM 769 N N . SER A 1 104 ? -9.539 -6.164 -14.664 1 93.62 104 SER A N 1
ATOM 770 C CA . SER A 1 104 ? -9.867 -5.113 -15.625 1 93.62 104 SER A CA 1
ATOM 771 C C . SER A 1 104 ? -10.383 -3.863 -14.922 1 93.62 104 SER A C 1
ATOM 773 O O . SER A 1 104 ? -10.383 -2.775 -15.5 1 93.62 104 SER A O 1
ATOM 775 N N . ARG A 1 105 ? -10.742 -3.971 -13.688 1 90.81 105 ARG A N 1
ATOM 776 C CA . ARG A 1 105 ? -11.352 -2.855 -12.969 1 90.81 105 ARG A CA 1
ATOM 777 C C . ARG A 1 105 ? -10.289 -1.976 -12.32 1 90.81 105 ARG A C 1
ATOM 779 O O . ARG A 1 105 ? -10.32 -0.75 -12.461 1 90.81 105 ARG A O 1
ATOM 786 N N . ILE A 1 106 ? -9.297 -2.703 -11.656 1 91.62 106 ILE A N 1
ATOM 787 C CA . ILE A 1 106 ? -8.406 -1.864 -10.867 1 91.62 106 ILE A CA 1
ATOM 788 C C . ILE A 1 106 ? -6.961 -2.33 -11.047 1 91.62 106 ILE A C 1
ATOM 790 O O . ILE A 1 106 ? -6.047 -1.808 -10.398 1 91.62 106 ILE A O 1
ATOM 794 N N . GLY A 1 107 ? -6.68 -3.289 -11.852 1 96.38 107 GLY A N 1
ATOM 795 C CA . GLY A 1 107 ? -5.316 -3.75 -12.078 1 96.38 107 GLY A CA 1
ATOM 796 C C . GLY A 1 107 ? -4.391 -2.654 -12.562 1 96.38 107 GLY A C 1
ATOM 797 O O . GLY A 1 107 ? -4.75 -1.875 -13.453 1 96.38 107 GLY A O 1
ATOM 798 N N . ALA A 1 108 ? -3.223 -2.654 -11.961 1 96.69 108 ALA A N 1
ATOM 799 C CA . ALA A 1 108 ? -2.346 -1.518 -12.227 1 96.69 108 ALA A CA 1
ATOM 800 C C . ALA A 1 108 ? -1.05 -1.971 -12.891 1 96.69 108 ALA A C 1
ATOM 802 O O . ALA A 1 108 ? -0.045 -1.256 -12.859 1 96.69 108 ALA A O 1
ATOM 803 N N . CYS A 1 109 ? -1.054 -3.156 -13.477 1 96.44 109 CYS A N 1
ATOM 804 C CA . CYS A 1 109 ? 0.129 -3.689 -14.148 1 96.44 109 CYS A CA 1
ATOM 805 C C . CYS A 1 109 ? -0.177 -4.047 -15.594 1 96.44 109 CYS A C 1
ATOM 807 O O . CYS A 1 109 ? 0.385 -5 -16.141 1 96.44 109 CYS A O 1
ATOM 809 N N . GLY A 1 110 ? -1.114 -3.316 -16.219 1 92.69 110 GLY A N 1
ATOM 810 C CA . GLY A 1 110 ? -1.348 -3.512 -17.641 1 92.69 110 GLY A CA 1
ATOM 811 C C . GLY A 1 110 ? -2.82 -3.6 -18 1 92.69 110 GLY A C 1
ATOM 812 O O . GLY A 1 110 ? -3.178 -3.637 -19.172 1 92.69 110 GLY A O 1
ATOM 813 N N . SER A 1 111 ? -3.662 -3.646 -17.031 1 94.25 111 SER A N 1
ATOM 814 C CA . SER A 1 111 ? -5.098 -3.695 -17.297 1 94.25 111 SER A CA 1
ATOM 815 C C . SER A 1 111 ? -5.719 -2.305 -17.219 1 94.25 111 SER A C 1
ATOM 817 O O . SER A 1 111 ? -5.605 -1.516 -18.172 1 94.25 111 SER A O 1
ATOM 819 N N . ALA A 1 112 ? -6.215 -1.932 -16 1 91.56 112 ALA A N 1
ATOM 820 C CA . ALA A 1 112 ? -6.832 -0.618 -15.844 1 91.56 112 ALA A CA 1
ATOM 821 C C . ALA A 1 112 ? -5.781 0.489 -15.883 1 91.56 112 ALA A C 1
ATOM 823 O O . ALA A 1 112 ? -6.031 1.576 -16.406 1 91.56 112 ALA A O 1
ATOM 824 N N . PHE A 1 113 ? -4.672 0.233 -15.281 1 91.12 113 PHE A N 1
ATOM 825 C CA . PHE A 1 113 ? -3.51 1.116 -15.273 1 91.12 113 PHE A CA 1
ATOM 826 C C . PHE A 1 113 ? -2.25 0.355 -15.672 1 91.12 113 PHE A C 1
ATOM 828 O O . PHE A 1 113 ? -2.236 -0.877 -15.672 1 91.12 113 PHE A O 1
ATOM 835 N N . ASP A 1 114 ? -1.239 1.04 -16.031 1 91.5 114 ASP A N 1
ATOM 836 C CA . ASP A 1 114 ? 0.092 0.466 -16.203 1 91.5 114 ASP A CA 1
ATOM 837 C C . ASP A 1 114 ? 1.151 1.317 -15.516 1 91.5 114 ASP A C 1
ATOM 839 O O . ASP A 1 114 ? 1.879 2.068 -16.172 1 91.5 114 ASP A O 1
ATOM 843 N N . LEU A 1 115 ? 1.234 1.067 -14.211 1 92.81 115 LEU A N 1
ATOM 844 C CA . LEU A 1 115 ? 2.096 1.885 -13.367 1 92.81 115 LEU A CA 1
ATOM 845 C C . LEU A 1 115 ? 3.447 1.211 -13.148 1 92.81 115 LEU A C 1
ATOM 847 O O . LEU A 1 115 ? 4.422 1.867 -12.773 1 92.81 115 LEU A O 1
ATOM 851 N N . ALA A 1 116 ? 3.596 -0.072 -13.359 1 88.94 116 ALA A N 1
ATOM 852 C CA . ALA A 1 116 ? 4.766 -0.877 -13.023 1 88.94 116 ALA A CA 1
ATOM 853 C C . ALA A 1 116 ? 5.965 -0.492 -13.891 1 88.94 116 ALA A C 1
ATOM 855 O O . ALA A 1 116 ? 7.113 -0.73 -13.508 1 88.94 116 ALA A O 1
ATOM 856 N N . ARG A 1 117 ? 5.637 0.11 -15.008 1 82 117 ARG A N 1
ATOM 857 C CA . ARG A 1 117 ? 6.691 0.421 -15.961 1 82 117 ARG A CA 1
ATOM 858 C C . ARG A 1 117 ? 6.66 1.894 -16.359 1 82 117 ARG A C 1
ATOM 860 O O . ARG A 1 117 ? 7.195 2.275 -17.406 1 82 117 ARG A O 1
ATOM 867 N N . HIS A 1 118 ? 6.125 2.654 -15.586 1 82.56 118 HIS A N 1
ATOM 868 C CA . HIS A 1 118 ? 5.949 4.055 -15.961 1 82.56 118 HIS A CA 1
ATOM 869 C C . HIS A 1 118 ? 7.289 4.785 -15.992 1 82.56 118 HIS A C 1
ATOM 871 O O . HIS A 1 118 ? 8.094 4.656 -15.062 1 82.56 118 HIS A O 1
ATOM 877 N N . ARG A 1 119 ? 7.48 5.566 -16.906 1 76.56 119 ARG A N 1
ATOM 878 C CA . ARG A 1 119 ? 8.758 6.188 -17.234 1 76.56 119 ARG A CA 1
ATOM 879 C C . ARG A 1 119 ? 9.18 7.176 -16.141 1 76.56 119 ARG A C 1
ATOM 881 O O . ARG A 1 119 ? 10.367 7.449 -15.969 1 76.56 119 ARG A O 1
ATOM 888 N N . ARG A 1 120 ? 8.25 7.695 -15.383 1 75.19 120 ARG A N 1
ATOM 889 C CA . ARG A 1 120 ? 8.555 8.711 -14.375 1 75.19 120 ARG A CA 1
ATOM 890 C C . ARG A 1 120 ? 9.148 8.07 -13.117 1 75.19 120 ARG A C 1
ATOM 892 O O . ARG A 1 120 ? 9.711 8.766 -12.273 1 75.19 120 ARG A O 1
ATOM 899 N N . LEU A 1 121 ? 9.016 6.793 -13.055 1 81.19 121 LEU A N 1
ATOM 900 C CA . LEU A 1 121 ? 9.445 6.125 -11.836 1 81.19 121 LEU A CA 1
ATOM 901 C C . LEU A 1 121 ? 10.922 5.75 -11.914 1 81.19 121 LEU A C 1
ATOM 903 O O . LEU A 1 121 ? 11.406 5.34 -12.977 1 81.19 121 LEU A O 1
ATOM 907 N N . ASN A 1 122 ? 11.547 5.988 -10.812 1 75 122 ASN A N 1
ATOM 908 C CA . ASN A 1 122 ? 12.969 5.676 -10.75 1 75 122 ASN A CA 1
ATOM 909 C C . ASN A 1 122 ? 13.219 4.172 -10.789 1 75 122 ASN A C 1
ATOM 911 O O . ASN A 1 122 ? 14.289 3.723 -11.203 1 75 122 ASN A O 1
ATOM 915 N N . HIS A 1 123 ? 12.281 3.494 -10.203 1 81.62 123 HIS A N 1
ATOM 916 C CA . HIS A 1 123 ? 12.406 2.041 -10.172 1 81.62 123 HIS A CA 1
ATOM 917 C C . HIS A 1 123 ? 11.211 1.371 -10.836 1 81.62 123 HIS A C 1
ATOM 919 O O . HIS A 1 123 ? 10.102 1.91 -10.82 1 81.62 123 HIS A O 1
ATOM 925 N N . HIS A 1 124 ? 11.578 0.203 -11.438 1 82.62 124 HIS A N 1
ATOM 926 C CA . HIS A 1 124 ? 10.562 -0.559 -12.156 1 82.62 124 HIS A CA 1
ATOM 927 C C . HIS A 1 124 ? 10.625 -2.039 -11.797 1 82.62 124 HIS A C 1
ATOM 929 O O . HIS A 1 124 ? 11.617 -2.504 -11.227 1 82.62 124 HIS A O 1
ATOM 935 N N . ILE A 1 125 ? 9.469 -2.598 -12.016 1 91.12 125 ILE A N 1
ATOM 936 C CA . ILE A 1 125 ? 9.477 -4.059 -12.031 1 91.12 125 ILE A CA 1
ATOM 937 C C . ILE A 1 125 ? 10.023 -4.559 -13.359 1 91.12 125 ILE A C 1
ATOM 939 O O . ILE A 1 125 ? 9.438 -4.305 -14.414 1 91.12 125 ILE A O 1
ATOM 943 N N . HIS A 1 126 ? 11.031 -5.281 -13.336 1 90.44 126 HIS A N 1
ATOM 944 C CA . HIS A 1 126 ? 11.805 -5.605 -14.531 1 90.44 126 HIS A CA 1
ATOM 945 C C . HIS A 1 126 ? 11.039 -6.574 -15.438 1 90.44 126 HIS A C 1
ATOM 947 O O . HIS A 1 126 ? 11.07 -6.445 -16.656 1 90.44 126 HIS A O 1
ATOM 953 N N . GLU A 1 127 ? 10.469 -7.555 -14.867 1 95.69 127 GLU A N 1
ATOM 954 C CA . GLU A 1 127 ? 9.727 -8.57 -15.617 1 95.69 127 GLU A CA 1
ATOM 955 C C . GLU A 1 127 ? 8.328 -8.758 -15.047 1 95.69 127 GLU A C 1
ATOM 957 O O . GLU A 1 127 ? 8.156 -8.953 -13.844 1 95.69 127 GLU A O 1
ATOM 962 N N . ILE A 1 128 ? 7.367 -8.688 -15.953 1 97.69 128 ILE A N 1
ATOM 963 C CA . ILE A 1 128 ? 5.977 -8.914 -15.562 1 97.69 128 ILE A CA 1
ATOM 964 C C . ILE A 1 128 ? 5.352 -9.969 -16.484 1 97.69 128 ILE A C 1
ATOM 966 O O . ILE A 1 128 ? 5.41 -9.844 -17.703 1 97.69 128 ILE A O 1
ATOM 970 N N . LYS A 1 129 ? 4.848 -11.016 -15.883 1 98.38 129 LYS A N 1
ATOM 971 C CA . LYS A 1 129 ? 4.125 -12.055 -16.609 1 98.38 129 LYS A CA 1
ATOM 972 C C . LYS A 1 129 ? 2.732 -12.273 -16.016 1 98.38 129 LYS A C 1
ATOM 974 O O . LYS A 1 129 ? 2.598 -12.711 -14.875 1 98.38 129 LYS A O 1
ATOM 979 N N . GLY A 1 130 ? 1.703 -11.961 -16.844 1 98.25 130 GLY A N 1
ATOM 980 C CA . GLY A 1 130 ? 0.324 -12.164 -16.422 1 98.25 130 GLY A CA 1
ATOM 981 C C . GLY A 1 130 ? -0.346 -13.336 -17.125 1 98.25 130 GLY A C 1
ATOM 982 O O . GLY A 1 130 ? 0.144 -13.812 -18.156 1 98.25 130 GLY A O 1
ATOM 983 N N . GLY A 1 131 ? -1.408 -13.875 -16.469 1 98.5 131 GLY A N 1
ATOM 984 C CA . GLY A 1 131 ? -2.246 -14.867 -17.109 1 98.5 131 GLY A CA 1
ATOM 985 C C . GLY A 1 131 ? -1.818 -16.297 -16.828 1 98.5 131 GLY A C 1
ATOM 986 O O . GLY A 1 131 ? -2.287 -17.234 -17.469 1 98.5 131 GLY A O 1
ATOM 987 N N . VAL A 1 132 ? -0.878 -16.469 -15.883 1 98.75 132 VAL A N 1
ATOM 988 C CA . VAL A 1 132 ? -0.447 -17.812 -15.492 1 98.75 132 VAL A CA 1
ATOM 989 C C . VAL A 1 132 ? -1.536 -18.484 -14.664 1 98.75 132 VAL A C 1
ATOM 991 O O . VAL A 1 132 ? -1.974 -17.938 -13.648 1 98.75 132 VAL A O 1
ATOM 994 N N . LEU A 1 133 ? -2.029 -19.656 -15.07 1 98.62 133 LEU A N 1
ATOM 995 C CA . LEU A 1 133 ? -3.143 -20.344 -14.43 1 98.62 133 LEU A CA 1
ATOM 996 C C . LEU A 1 133 ? -4.359 -19.438 -14.32 1 98.62 133 LEU A C 1
ATOM 998 O O . LEU A 1 133 ? -5.055 -19.453 -13.305 1 98.62 133 LEU A O 1
ATOM 1002 N N . GLU A 1 134 ? -4.594 -18.641 -15.312 1 98.69 134 GLU A N 1
ATOM 1003 C CA . GLU A 1 134 ? -5.602 -17.578 -15.289 1 98.69 134 GLU A CA 1
ATOM 1004 C C . GLU A 1 134 ? -6.984 -18.156 -14.984 1 98.69 134 GLU A C 1
ATOM 1006 O O . GLU A 1 134 ? -7.727 -17.594 -14.172 1 98.69 134 GLU A O 1
ATOM 1011 N N . GLU A 1 135 ? -7.367 -19.203 -15.602 1 98.44 135 GLU A N 1
ATOM 1012 C CA . GLU A 1 135 ? -8.695 -19.781 -15.43 1 98.44 135 GLU A CA 1
ATOM 1013 C C . GLU A 1 135 ? -8.93 -20.219 -13.984 1 98.44 135 GLU A C 1
ATOM 1015 O O . GLU A 1 135 ? -9.977 -19.938 -13.406 1 98.44 135 GLU A O 1
ATOM 1020 N N . ALA A 1 136 ? -7.988 -20.953 -13.438 1 98.69 136 ALA A N 1
ATOM 1021 C CA . ALA A 1 136 ? -8.102 -21.406 -12.055 1 98.69 136 ALA A CA 1
ATOM 1022 C C . ALA A 1 136 ? -8.227 -20.234 -11.094 1 98.69 136 ALA A C 1
ATOM 1024 O O . ALA A 1 136 ? -9.047 -20.25 -10.172 1 98.69 136 ALA A O 1
ATOM 1025 N N . CYS A 1 137 ? -7.391 -19.219 -11.312 1 98.69 137 CYS A N 1
ATOM 1026 C CA . CYS A 1 137 ? -7.41 -18.031 -10.469 1 98.69 137 CYS A CA 1
ATOM 1027 C C . CYS A 1 137 ? -8.734 -17.281 -10.594 1 98.69 137 CYS A C 1
ATOM 1029 O O . CYS A 1 137 ? -9.336 -16.906 -9.594 1 98.69 137 CYS A O 1
ATOM 1031 N N . ARG A 1 138 ? -9.18 -17.094 -11.773 1 98.31 138 ARG A N 1
ATOM 1032 C CA . ARG A 1 138 ? -10.438 -16.406 -12.047 1 98.31 138 ARG A CA 1
ATOM 1033 C C . ARG A 1 138 ? -11.625 -17.156 -11.445 1 98.31 138 ARG A C 1
ATOM 1035 O O . ARG A 1 138 ? -12.5 -16.547 -10.836 1 98.31 138 ARG A O 1
ATOM 1042 N N . GLU A 1 139 ? -11.641 -18.406 -11.609 1 98.31 139 GLU A N 1
ATOM 1043 C CA . GLU A 1 139 ? -12.75 -19.219 -11.125 1 98.31 139 GLU A CA 1
ATOM 1044 C C . GLU A 1 139 ? -12.867 -19.156 -9.609 1 98.31 139 GLU A C 1
ATOM 1046 O O . GLU A 1 139 ? -13.977 -19.109 -9.07 1 98.31 139 GLU A O 1
ATOM 1051 N N . GLN A 1 140 ? -11.75 -19.234 -8.945 1 98.19 140 GLN A N 1
ATOM 1052 C CA . GLN A 1 140 ? -11.781 -19.141 -7.492 1 98.19 140 GLN A CA 1
ATOM 1053 C C . GLN A 1 140 ? -12.398 -17.812 -7.043 1 98.19 140 GLN A C 1
ATOM 1055 O O . GLN A 1 140 ? -13.219 -17.781 -6.129 1 98.19 140 GLN A O 1
ATOM 1060 N N . LEU A 1 141 ? -12.062 -16.703 -7.691 1 97.62 141 LEU A N 1
ATOM 1061 C CA . LEU A 1 141 ? -12.594 -15.383 -7.371 1 97.62 141 LEU A CA 1
ATOM 1062 C C . LEU A 1 141 ? -14.086 -15.312 -7.664 1 97.62 141 LEU A C 1
ATOM 1064 O O . LEU A 1 141 ? -14.859 -14.82 -6.836 1 97.62 141 LEU A O 1
ATOM 1068 N N . GLN A 1 142 ? -14.445 -15.828 -8.781 1 97.06 142 GLN A N 1
ATOM 1069 C CA . GLN A 1 142 ? -15.844 -15.773 -9.219 1 97.06 142 GLN A CA 1
ATOM 1070 C C . GLN A 1 142 ? -16.734 -16.578 -8.281 1 97.06 142 GLN A C 1
ATOM 1072 O O . GLN A 1 142 ? -17.828 -16.125 -7.926 1 97.06 142 GLN A O 1
ATOM 1077 N N . ARG A 1 143 ? -16.234 -17.719 -7.934 1 96.81 143 ARG A N 1
ATOM 1078 C CA . ARG A 1 143 ? -17 -18.562 -7.012 1 96.81 143 ARG A CA 1
ATOM 1079 C C . ARG A 1 143 ? -17.203 -17.859 -5.672 1 96.81 143 ARG A C 1
ATOM 1081 O O . ARG A 1 143 ? -18.297 -17.922 -5.098 1 96.81 143 ARG A O 1
ATOM 1088 N N . PHE A 1 144 ? -16.25 -17.266 -5.238 1 97.62 144 PHE A N 1
ATOM 1089 C CA . PHE A 1 144 ? -16.312 -16.562 -3.967 1 97.62 144 PHE A CA 1
ATOM 1090 C C . PHE A 1 144 ? -17.375 -15.469 -4.012 1 97.62 144 PHE A C 1
ATOM 1092 O O . PHE A 1 144 ? -18.234 -15.383 -3.127 1 97.62 144 PHE A O 1
ATOM 1099 N N . PHE A 1 145 ? -17.344 -14.609 -5.055 1 95.56 145 PHE A N 1
ATOM 1100 C CA . PHE A 1 145 ? -18.25 -13.469 -5.133 1 95.56 145 PHE A CA 1
ATOM 1101 C C . PHE A 1 145 ? -19.688 -13.93 -5.395 1 95.56 145 PHE A C 1
ATOM 1103 O O . PHE A 1 145 ? -20.641 -13.305 -4.938 1 95.56 145 PHE A O 1
ATOM 1110 N N . GLN A 1 146 ? -19.766 -15.086 -6.117 1 94.81 146 GLN A N 1
ATOM 1111 C CA . GLN A 1 146 ? -21.078 -15.672 -6.324 1 94.81 146 GLN A CA 1
ATOM 1112 C C . GLN A 1 146 ? -21.688 -16.156 -5.004 1 94.81 146 GLN A C 1
ATOM 1114 O O . GLN A 1 146 ? -22.875 -15.977 -4.762 1 94.81 146 GLN A O 1
ATOM 1119 N N . GLN A 1 147 ? -20.875 -16.75 -4.223 1 93.12 147 GLN A N 1
ATOM 1120 C CA . GLN A 1 147 ? -21.328 -17.25 -2.928 1 93.12 147 GLN A CA 1
ATOM 1121 C C . GLN A 1 147 ? -21.672 -16.109 -1.984 1 93.12 147 GLN A C 1
ATOM 1123 O O . GLN A 1 147 ? -22.641 -16.188 -1.222 1 93.12 147 GLN A O 1
ATOM 1128 N N . LYS A 1 148 ? -20.953 -15.016 -1.991 1 89.81 148 LYS A N 1
ATOM 1129 C CA . LYS A 1 148 ? -21.188 -13.859 -1.129 1 89.81 148 LYS A CA 1
ATOM 1130 C C . LYS A 1 148 ? -22.5 -13.18 -1.479 1 89.81 148 LYS A C 1
ATOM 1132 O O . LYS A 1 148 ? -23.172 -12.633 -0.602 1 89.81 148 LYS A O 1
ATOM 1137 N N . ARG A 1 149 ? -22.844 -13.188 -2.746 1 86.56 149 ARG A N 1
ATOM 1138 C CA . ARG A 1 149 ? -24.109 -12.586 -3.189 1 86.56 149 ARG A CA 1
ATOM 1139 C C . ARG A 1 149 ? -25.297 -13.398 -2.699 1 86.56 149 ARG A C 1
ATOM 1141 O O . ARG A 1 149 ? -26.391 -12.852 -2.516 1 86.56 149 ARG A O 1
ATOM 1148 N N . ARG A 1 150 ? -25.109 -14.672 -2.496 1 87.81 150 ARG A N 1
ATOM 1149 C CA . ARG A 1 150 ? -26.188 -15.555 -2.053 1 87.81 150 ARG A CA 1
ATOM 1150 C C . ARG A 1 150 ? -26.375 -15.469 -0.542 1 87.81 150 ARG A C 1
ATOM 1152 O O . ARG A 1 150 ? -27.422 -15.844 -0.021 1 87.81 150 ARG A O 1
ATOM 1159 N N . GLU A 1 151 ? -25.531 -15 0.236 1 79.94 151 GLU A N 1
ATOM 1160 C CA . GLU A 1 151 ? -25.625 -14.836 1.684 1 79.94 151 GLU A CA 1
ATOM 1161 C C . GLU A 1 151 ? -26.25 -13.5 2.051 1 79.94 151 GLU A C 1
ATOM 1163 O O . GLU A 1 151 ? -26.984 -13.406 3.039 1 79.94 151 GLU A O 1
ATOM 1168 N N . MET B 1 1 ? -10.406 21.969 15.141 1 88.25 1 MET B N 1
ATOM 1169 C CA . MET B 1 1 ? -8.984 22.234 14.922 1 88.25 1 MET B CA 1
ATOM 1170 C C . MET B 1 1 ? -8.703 22.453 13.438 1 88.25 1 MET B C 1
ATOM 1172 O O . MET B 1 1 ? -9.445 21.984 12.578 1 88.25 1 MET B O 1
ATOM 1176 N N . SER B 1 2 ? -7.66 23.312 13.195 1 96.38 2 SER B N 1
ATOM 1177 C CA . SER B 1 2 ? -7.387 23.703 11.82 1 96.38 2 SER B CA 1
ATOM 1178 C C . SER B 1 2 ? -6.527 22.672 11.109 1 96.38 2 SER B C 1
ATOM 1180 O O . SER B 1 2 ? -5.984 21.766 11.742 1 96.38 2 SER B O 1
ATOM 1182 N N . ASP B 1 3 ? -6.461 22.734 9.828 1 98.38 3 ASP B N 1
ATOM 1183 C CA . ASP B 1 3 ? -5.582 21.891 9.039 1 98.38 3 ASP B CA 1
ATOM 1184 C C . ASP B 1 3 ? -4.121 22.062 9.453 1 98.38 3 ASP B C 1
ATOM 1186 O O . ASP B 1 3 ? -3.379 21.078 9.562 1 98.38 3 ASP B O 1
ATOM 1190 N N . GLU B 1 4 ? -3.785 23.281 9.719 1 98.69 4 GLU B N 1
ATOM 1191 C CA . GLU B 1 4 ? -2.42 23.578 10.141 1 98.69 4 GLU B CA 1
ATOM 1192 C C . GLU B 1 4 ? -2.09 22.906 11.469 1 98.69 4 GLU B C 1
ATOM 1194 O O . GLU B 1 4 ? -0.966 22.453 11.68 1 98.69 4 GLU B O 1
ATOM 1199 N N . HIS B 1 5 ? -3.031 22.953 12.336 1 98.56 5 HIS B N 1
ATOM 1200 C CA . HIS B 1 5 ? -2.824 22.312 13.633 1 98.56 5 HIS B CA 1
ATOM 1201 C C . HIS B 1 5 ? -2.471 20.828 13.469 1 98.56 5 HIS B C 1
ATOM 1203 O O . HIS B 1 5 ? -1.46 20.375 14 1 98.56 5 HIS B O 1
ATOM 1209 N N . TYR B 1 6 ? -3.248 20.094 12.742 1 98.75 6 TYR B N 1
ATOM 1210 C CA . TYR B 1 6 ? -3.033 18.656 12.57 1 98.75 6 TYR B CA 1
ATOM 1211 C C . TYR B 1 6 ? -1.76 18.391 11.781 1 98.75 6 TYR B C 1
ATOM 1213 O O . TYR B 1 6 ? -1.053 17.422 12.039 1 98.75 6 TYR B O 1
ATOM 1221 N N . LEU B 1 7 ? -1.465 19.297 10.797 1 98.88 7 LEU B N 1
ATOM 1222 C CA . LEU B 1 7 ? -0.242 19.094 10.031 1 98.88 7 LEU B CA 1
ATOM 1223 C C . LEU B 1 7 ? 0.991 19.359 10.891 1 98.88 7 LEU B C 1
ATOM 1225 O O . LEU B 1 7 ? 2.031 18.719 10.695 1 98.88 7 LEU B O 1
ATOM 1229 N N . ARG B 1 8 ? 0.887 20.266 11.844 1 98.81 8 ARG B N 1
ATOM 1230 C CA . ARG B 1 8 ? 1.984 20.453 12.781 1 98.81 8 ARG B CA 1
ATOM 1231 C C . ARG B 1 8 ? 2.229 19.203 13.609 1 98.81 8 ARG B C 1
ATOM 1233 O O . ARG B 1 8 ? 3.375 18.859 13.898 1 98.81 8 ARG B O 1
ATOM 1240 N N . LEU B 1 9 ? 1.164 18.547 13.984 1 98.88 9 LEU B N 1
ATOM 1241 C CA . LEU B 1 9 ? 1.298 17.281 14.703 1 98.88 9 LEU B CA 1
ATOM 1242 C C . LEU B 1 9 ? 1.935 16.219 13.82 1 98.88 9 LEU B C 1
ATOM 1244 O O . LEU B 1 9 ? 2.727 15.406 14.297 1 98.88 9 LEU B O 1
ATOM 1248 N N . ALA B 1 10 ? 1.592 16.219 12.531 1 98.94 10 ALA B N 1
ATOM 1249 C CA . ALA B 1 10 ? 2.24 15.312 11.586 1 98.94 10 ALA B CA 1
ATOM 1250 C C . ALA B 1 10 ? 3.732 15.617 11.477 1 98.94 10 ALA B C 1
ATOM 1252 O O . ALA B 1 10 ? 4.551 14.703 11.367 1 98.94 10 ALA B O 1
ATOM 1253 N N . LEU B 1 11 ? 4.074 16.891 11.523 1 98.88 11 LEU B N 1
ATOM 1254 C CA . LEU B 1 11 ? 5.473 17.297 11.477 1 98.88 11 LEU B CA 1
ATOM 1255 C C . LEU B 1 11 ? 6.234 16.781 12.695 1 98.88 11 LEU B C 1
ATOM 1257 O O . LEU B 1 11 ? 7.41 16.438 12.594 1 98.88 11 LEU B O 1
ATOM 1261 N N . GLU B 1 12 ? 5.57 16.781 13.828 1 98.94 12 GLU B N 1
ATOM 1262 C CA . GLU B 1 12 ? 6.172 16.203 15.023 1 98.94 12 GLU B CA 1
ATOM 1263 C C . GLU B 1 12 ? 6.449 14.711 14.82 1 98.94 12 GLU B C 1
ATOM 1265 O O . GLU B 1 12 ? 7.484 14.203 15.258 1 98.94 12 GLU B O 1
ATOM 1270 N N . GLN B 1 13 ? 5.527 13.984 14.195 1 98.94 13 GLN B N 1
ATOM 1271 C CA . GLN B 1 13 ? 5.762 12.586 13.852 1 98.94 13 GLN B CA 1
ATOM 1272 C C . GLN B 1 13 ? 6.949 12.445 12.898 1 98.94 13 GLN B C 1
ATOM 1274 O O . GLN B 1 13 ? 7.781 11.555 13.062 1 98.94 13 GLN B O 1
ATOM 1279 N N . ALA B 1 14 ? 7.008 13.336 11.922 1 98.94 14 ALA B N 1
ATOM 1280 C CA . ALA B 1 14 ? 8.117 13.32 10.977 1 98.94 14 ALA B CA 1
ATOM 1281 C C . ALA B 1 14 ? 9.453 13.453 11.695 1 98.94 14 ALA B C 1
ATOM 1283 O O . ALA B 1 14 ? 10.445 12.828 11.312 1 98.94 14 ALA B O 1
ATOM 1284 N N . ALA B 1 15 ? 9.445 14.258 12.742 1 98.81 15 ALA B N 1
ATOM 1285 C CA . ALA B 1 15 ? 10.656 14.445 13.531 1 98.81 15 ALA B CA 1
ATOM 1286 C C . ALA B 1 15 ? 11.07 13.148 14.227 1 98.81 15 ALA B C 1
ATOM 1288 O O . ALA B 1 15 ? 12.258 12.875 14.391 1 98.81 15 ALA B O 1
ATOM 1289 N N . LEU B 1 16 ? 10.125 12.375 14.672 1 98.88 16 LEU B N 1
ATOM 1290 C CA . LEU B 1 16 ? 10.414 11.078 15.273 1 98.88 16 LEU B CA 1
ATOM 1291 C C . LEU B 1 16 ? 11.062 10.141 14.266 1 98.88 16 LEU B C 1
ATOM 1293 O O . LEU B 1 16 ? 12 9.406 14.602 1 98.88 16 LEU B O 1
ATOM 1297 N N . ALA B 1 17 ? 10.547 10.133 13.023 1 98.88 17 ALA B N 1
ATOM 1298 C CA . ALA B 1 17 ? 11.18 9.352 11.961 1 98.88 17 ALA B CA 1
ATOM 1299 C C . ALA B 1 17 ? 12.633 9.773 11.766 1 98.88 17 ALA B C 1
ATOM 1301 O O . ALA B 1 17 ? 13.523 8.922 11.68 1 98.88 17 ALA B O 1
ATOM 1302 N N . GLU B 1 18 ? 12.805 11.047 11.688 1 98.44 18 GLU B N 1
ATOM 1303 C CA . GLU B 1 18 ? 14.141 11.602 11.484 1 98.44 18 GLU B CA 1
ATOM 1304 C C . GLU B 1 18 ? 15.102 11.141 12.578 1 98.44 18 GLU B C 1
ATOM 1306 O O . GLU B 1 18 ? 16.25 10.789 12.297 1 98.44 18 GLU B O 1
ATOM 1311 N N . ALA B 1 19 ? 14.633 11.125 13.781 1 98 19 ALA B N 1
ATOM 1312 C CA . ALA B 1 19 ? 15.438 10.727 14.93 1 98 19 ALA B CA 1
ATOM 1313 C C . ALA B 1 19 ? 15.859 9.258 14.82 1 98 19 ALA B C 1
ATOM 1315 O O . ALA B 1 19 ? 16.875 8.859 15.375 1 98 19 ALA B O 1
ATOM 1316 N N . LEU B 1 20 ? 15.164 8.453 14.055 1 97.75 20 LEU B N 1
ATOM 1317 C CA . LEU B 1 20 ? 15.453 7.039 13.852 1 97.75 20 LEU B CA 1
ATOM 1318 C C . LEU B 1 20 ? 16.297 6.836 12.602 1 97.75 20 LEU B C 1
ATOM 1320 O O . LEU B 1 20 ? 16.641 5.699 12.25 1 97.75 20 LEU B O 1
ATOM 1324 N N . GLY B 1 21 ? 16.531 7.949 11.914 1 97.19 21 GLY B N 1
ATOM 1325 C CA . GLY B 1 21 ? 17.281 7.852 10.664 1 97.19 21 GLY B CA 1
ATOM 1326 C C . GLY B 1 21 ? 16.406 7.527 9.469 1 97.19 21 GLY B C 1
ATOM 1327 O O . GLY B 1 21 ? 16.906 7.133 8.414 1 97.19 21 GLY B O 1
ATOM 1328 N N . GLU B 1 22 ? 15.141 7.609 9.664 1 98.56 22 GLU B N 1
ATOM 1329 C CA . GLU B 1 22 ? 14.164 7.406 8.594 1 98.56 22 GLU B CA 1
ATOM 1330 C C . GLU B 1 22 ? 13.859 8.711 7.867 1 98.56 22 GLU B C 1
ATOM 1332 O O . GLU B 1 22 ? 13.984 9.797 8.445 1 98.56 22 GLU B O 1
ATOM 1337 N N . VAL B 1 23 ? 13.453 8.617 6.5 1 98.5 23 VAL B N 1
ATOM 1338 C CA . VAL B 1 23 ? 12.953 9.805 5.816 1 98.5 23 VAL B CA 1
ATOM 1339 C C . VAL B 1 23 ? 11.867 10.461 6.66 1 98.5 23 VAL B C 1
ATOM 1341 O O . VAL B 1 23 ? 10.906 9.805 7.07 1 98.5 23 VAL B O 1
ATOM 1344 N N . PRO B 1 24 ? 12 11.734 6.957 1 98.88 24 PRO B N 1
ATOM 1345 C CA . PRO B 1 24 ? 11.094 12.383 7.902 1 98.88 24 PRO B CA 1
ATOM 1346 C C . PRO B 1 24 ? 9.719 12.672 7.301 1 98.88 24 PRO B C 1
ATOM 1348 O O . PRO B 1 24 ? 9.461 13.789 6.84 1 98.88 24 PRO B O 1
ATOM 1351 N N . ILE B 1 25 ? 8.867 11.75 7.363 1 98.94 25 ILE B N 1
ATOM 1352 C CA . ILE B 1 25 ? 7.469 11.875 6.969 1 98.94 25 ILE B CA 1
ATOM 1353 C C . ILE B 1 25 ? 6.566 11.414 8.117 1 98.94 25 ILE B C 1
ATOM 1355 O O . ILE B 1 25 ? 6.832 10.391 8.75 1 98.94 25 ILE B O 1
ATOM 1359 N N . GLY B 1 26 ? 5.609 12.18 8.43 1 98.94 26 GLY B N 1
ATOM 1360 C CA . GLY B 1 26 ? 4.652 11.875 9.484 1 98.94 26 GLY B CA 1
ATOM 1361 C C . GLY B 1 26 ? 3.209 12.016 9.031 1 98.94 26 GLY B C 1
ATOM 1362 O O . GLY B 1 26 ? 2.91 12.781 8.117 1 98.94 26 GLY B O 1
ATOM 1363 N N . ALA B 1 27 ? 2.305 11.25 9.672 1 98.94 27 ALA B N 1
ATOM 1364 C CA . ALA B 1 27 ? 0.892 11.242 9.305 1 98.94 27 ALA B CA 1
ATOM 1365 C C . ALA B 1 27 ? 0.002 11.172 10.547 1 98.94 27 ALA B C 1
ATOM 1367 O O . ALA B 1 27 ? 0.377 10.562 11.547 1 98.94 27 ALA B O 1
ATOM 1368 N N . ILE B 1 28 ? -1.179 11.766 10.414 1 98.88 28 ILE B N 1
ATOM 1369 C CA . ILE B 1 28 ? -2.209 11.789 11.445 1 98.88 28 ILE B CA 1
ATOM 1370 C C . ILE B 1 28 ? -3.564 11.445 10.828 1 98.88 28 ILE B C 1
ATOM 1372 O O . ILE B 1 28 ? -3.916 11.961 9.766 1 98.88 28 ILE B O 1
ATOM 1376 N N . LEU B 1 29 ? -4.277 10.562 11.477 1 98.88 29 LEU B N 1
ATOM 1377 C CA . LEU B 1 29 ? -5.668 10.305 11.117 1 98.88 29 LEU B CA 1
ATOM 1378 C C . LEU B 1 29 ? -6.617 10.961 12.109 1 98.88 29 LEU B C 1
ATOM 1380 O O . LEU B 1 29 ? -6.441 10.836 13.328 1 98.88 29 LEU B O 1
ATOM 1384 N N . VAL B 1 30 ? -7.613 11.664 11.602 1 98.88 30 VAL B N 1
ATOM 1385 C CA . VAL B 1 30 ? -8.547 12.398 12.453 1 98.88 30 VAL B CA 1
ATOM 1386 C C . VAL B 1 30 ? -9.977 12.008 12.109 1 98.88 30 VAL B C 1
ATOM 1388 O O . VAL B 1 30 ? -10.367 11.992 10.938 1 98.88 30 VAL B O 1
ATOM 1391 N N . ALA B 1 31 ? -10.742 11.609 13.086 1 97.94 31 ALA B N 1
ATOM 1392 C CA . ALA B 1 31 ? -12.172 11.336 12.984 1 97.94 31 ALA B CA 1
ATOM 1393 C C . ALA B 1 31 ? -12.961 12.18 13.977 1 97.94 31 ALA B C 1
ATOM 1395 O O . ALA B 1 31 ? -12.695 12.148 15.18 1 97.94 31 ALA B O 1
ATOM 1396 N N . ASN B 1 32 ? -13.852 12.938 13.508 1 96.25 32 ASN B N 1
ATOM 1397 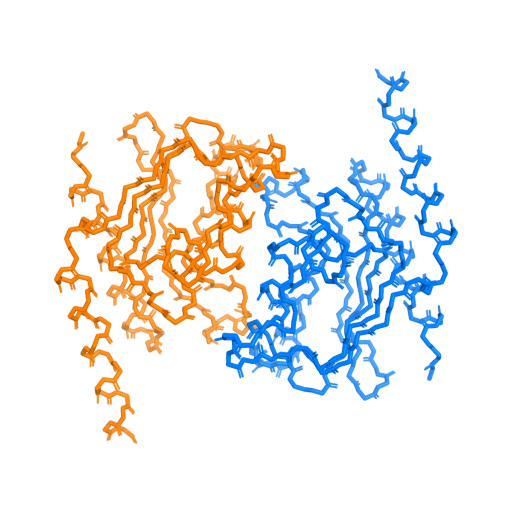C CA . ASN B 1 32 ? -14.703 13.773 14.352 1 96.25 32 ASN B CA 1
ATOM 1398 C C . ASN B 1 32 ? -13.875 14.672 15.266 1 96.25 32 ASN B C 1
ATOM 1400 O O . ASN B 1 32 ? -14.125 14.742 16.469 1 96.25 32 ASN B O 1
ATOM 1404 N N . GLY B 1 33 ? -12.844 15.164 14.688 1 96.62 33 GLY B N 1
ATOM 1405 C CA . GLY B 1 33 ? -12.023 16.125 15.398 1 96.62 33 GLY B CA 1
ATOM 1406 C C . GLY B 1 33 ? -11.039 15.484 16.359 1 96.62 33 GLY B C 1
ATOM 1407 O O . GLY B 1 33 ? -10.258 16.172 17.016 1 96.62 33 GLY B O 1
ATOM 1408 N N . GLU B 1 34 ? -11.023 14.18 16.406 1 98.06 34 GLU B N 1
ATOM 1409 C CA . GLU B 1 34 ? -10.141 13.453 17.312 1 98.06 34 GLU B CA 1
ATOM 1410 C C . GLU B 1 34 ? -9.07 12.68 16.547 1 98.06 34 GLU B C 1
ATOM 1412 O O . GLU B 1 34 ? -9.352 12.086 15.5 1 98.06 34 GLU B O 1
ATOM 1417 N N . ILE B 1 35 ? -7.887 12.719 17.109 1 98.81 35 ILE B N 1
ATOM 1418 C CA . ILE B 1 35 ? -6.805 11.93 16.531 1 98.81 35 ILE B CA 1
ATOM 1419 C C . ILE B 1 35 ? -7 10.453 16.859 1 98.81 35 ILE B C 1
ATOM 1421 O O . ILE B 1 35 ? -7.055 10.078 18.031 1 98.81 35 ILE B O 1
ATOM 1425 N N . ILE B 1 36 ? -7.07 9.625 15.828 1 98.75 36 ILE B N 1
ATOM 1426 C CA . ILE B 1 36 ? -7.324 8.211 16.109 1 98.75 36 ILE B CA 1
ATOM 1427 C C . ILE B 1 36 ? -6.066 7.398 15.828 1 98.75 36 ILE B C 1
ATOM 1429 O O . ILE B 1 36 ? -5.965 6.242 16.25 1 98.75 36 ILE B O 1
ATOM 1433 N N . ALA B 1 37 ? -5.098 7.969 15.094 1 98.88 37 ALA B N 1
ATOM 1434 C CA . ALA B 1 37 ? -3.826 7.301 14.836 1 98.88 37 ALA B CA 1
ATOM 1435 C C . ALA B 1 37 ? -2.754 8.305 14.414 1 98.88 37 ALA B C 1
ATOM 1437 O O . ALA B 1 37 ? -3.068 9.367 13.875 1 98.88 37 ALA B O 1
ATOM 1438 N N . SER B 1 38 ? -1.608 8.078 14.719 1 98.88 38 SER B N 1
ATOM 1439 C CA . SER B 1 38 ? -0.413 8.789 14.289 1 98.88 38 SER B CA 1
ATOM 1440 C C . SER B 1 38 ? 0.714 7.828 13.938 1 98.88 38 SER B C 1
ATOM 1442 O O . SER B 1 38 ? 0.815 6.746 14.516 1 98.88 38 SER B O 1
ATOM 1444 N N . ALA B 1 39 ? 1.489 8.203 12.961 1 98.94 39 ALA B N 1
ATOM 1445 C CA . ALA B 1 39 ? 2.604 7.34 12.57 1 98.94 39 ALA B CA 1
ATOM 1446 C C . ALA B 1 39 ? 3.668 8.133 11.82 1 98.94 39 ALA B C 1
ATOM 1448 O O . ALA B 1 39 ? 3.432 9.273 11.406 1 98.94 39 ALA B O 1
ATOM 1449 N N . HIS B 1 40 ? 4.789 7.574 11.758 1 98.94 40 HIS B N 1
ATOM 1450 C CA . HIS B 1 40 ? 5.91 8.094 10.984 1 98.94 40 HIS B CA 1
ATOM 1451 C C . HIS B 1 40 ? 6.633 6.977 10.242 1 98.94 40 HIS B C 1
ATOM 1453 O O . HIS B 1 40 ? 6.406 5.797 10.516 1 98.94 40 HIS B O 1
ATOM 1459 N N . ASN B 1 41 ? 7.438 7.316 9.234 1 98.94 41 ASN B N 1
ATOM 1460 C CA . ASN B 1 41 ? 8.148 6.32 8.438 1 98.94 41 ASN B CA 1
ATOM 1461 C C . ASN B 1 41 ? 8.992 5.402 9.32 1 98.94 41 ASN B C 1
ATOM 1463 O O . ASN B 1 41 ? 9.641 5.859 10.258 1 98.94 41 ASN B O 1
ATOM 1467 N N . ARG B 1 42 ? 8.945 4.113 8.961 1 98.88 42 ARG B N 1
ATOM 1468 C CA . ARG B 1 42 ? 9.773 3.119 9.633 1 98.88 42 ARG B CA 1
ATOM 1469 C C . ARG B 1 42 ? 10.234 2.043 8.656 1 98.88 42 ARG B C 1
ATOM 1471 O O . ARG B 1 42 ? 10.352 0.872 9.031 1 98.88 42 ARG B O 1
ATOM 1478 N N . THR B 1 43 ? 10.438 2.373 7.438 1 98.81 43 THR B N 1
ATOM 1479 C CA . THR B 1 43 ? 10.773 1.449 6.363 1 98.81 43 THR B CA 1
ATOM 1480 C C . THR B 1 43 ? 12.055 0.69 6.684 1 98.81 43 THR B C 1
ATOM 1482 O O . THR B 1 43 ? 12.094 -0.54 6.609 1 98.81 43 THR B O 1
ATOM 1485 N N . VAL B 1 44 ? 13.094 1.41 7.09 1 98.31 44 VAL B N 1
ATOM 1486 C CA . VAL B 1 44 ? 14.398 0.817 7.352 1 98.31 44 VAL B CA 1
ATOM 1487 C C . VAL B 1 44 ? 14.367 0.061 8.68 1 98.31 44 VAL B C 1
ATOM 1489 O O . VAL B 1 44 ? 14.742 -1.113 8.734 1 98.31 44 VAL B O 1
ATOM 1492 N N . SER B 1 45 ? 13.805 0.694 9.695 1 98.5 45 SER B N 1
ATOM 1493 C CA . SER B 1 45 ? 13.797 0.131 11.047 1 98.5 45 SER B CA 1
ATOM 1494 C C . SER B 1 45 ? 13.016 -1.176 11.094 1 98.5 45 SER B C 1
ATOM 1496 O O . SER B 1 45 ? 13.391 -2.107 11.805 1 98.5 45 SER B O 1
ATOM 1498 N N . ASP B 1 46 ? 11.93 -1.323 10.297 1 98.62 46 ASP B N 1
ATOM 1499 C CA . ASP B 1 46 ? 11.047 -2.482 10.359 1 98.62 46 ASP B CA 1
ATOM 1500 C C . ASP B 1 46 ? 11.383 -3.49 9.266 1 98.62 46 ASP B C 1
ATOM 1502 O O . ASP B 1 46 ? 10.75 -4.543 9.164 1 98.62 46 ASP B O 1
ATOM 1506 N N . HIS B 1 47 ? 12.383 -3.166 8.445 1 98.75 47 HIS B N 1
ATOM 1507 C CA . HIS B 1 4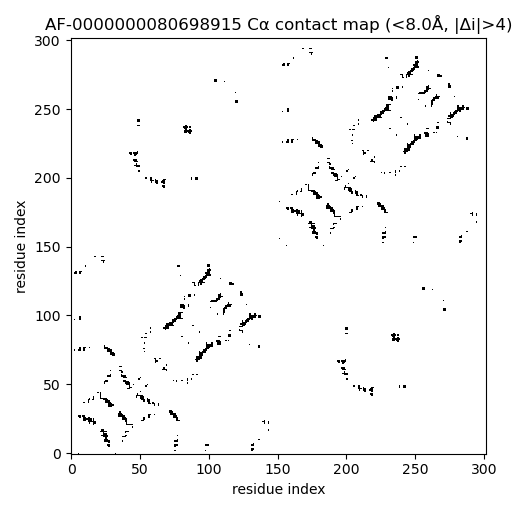7 ? 12.664 -3.975 7.262 1 98.75 47 HIS B CA 1
ATOM 1508 C C . HIS B 1 47 ? 11.398 -4.203 6.441 1 98.75 47 HIS B C 1
ATOM 1510 O O . HIS B 1 47 ? 11.117 -5.332 6.035 1 98.75 47 HIS B O 1
ATOM 1516 N N . ASP B 1 48 ? 10.578 -3.193 6.234 1 98.88 48 ASP B N 1
ATOM 1517 C CA . ASP B 1 48 ? 9.266 -3.246 5.602 1 98.88 48 ASP B CA 1
ATOM 1518 C C . ASP B 1 48 ? 9.117 -2.154 4.543 1 98.88 48 ASP B C 1
ATOM 1520 O O . ASP B 1 48 ? 8.961 -0.978 4.875 1 98.88 48 ASP B O 1
ATOM 1524 N N . PRO B 1 49 ? 9.125 -2.541 3.287 1 98.75 49 PRO B N 1
ATOM 1525 C CA . PRO B 1 49 ? 9.055 -1.532 2.229 1 98.75 49 PRO B CA 1
ATOM 1526 C C . PRO B 1 49 ? 7.738 -0.753 2.24 1 98.75 49 PRO B C 1
ATOM 1528 O O . PRO B 1 49 ? 7.617 0.271 1.563 1 98.75 49 PRO B O 1
ATOM 1531 N N . THR B 1 50 ? 6.75 -1.245 3.041 1 98.88 50 THR B N 1
ATOM 1532 C CA . THR B 1 50 ? 5.441 -0.604 3.035 1 98.88 50 THR B CA 1
ATOM 1533 C C . THR B 1 50 ? 5.262 0.274 4.27 1 98.88 50 THR B C 1
ATOM 1535 O O . THR B 1 50 ? 4.242 0.954 4.41 1 98.88 50 THR B O 1
ATOM 1538 N N . ALA B 1 51 ? 6.273 0.382 5.09 1 98.88 51 ALA B N 1
ATOM 1539 C CA . ALA B 1 51 ? 6.125 1.076 6.363 1 98.88 51 ALA B CA 1
ATOM 1540 C C . ALA B 1 51 ? 6.281 2.584 6.191 1 98.88 51 ALA B C 1
ATOM 1542 O O . ALA B 1 51 ? 7.07 3.217 6.895 1 98.88 51 ALA B O 1
ATOM 1543 N N . HIS B 1 52 ? 5.555 3.115 5.242 1 98.94 52 HIS B N 1
ATOM 1544 C CA . HIS B 1 52 ? 5.379 4.559 5.121 1 98.94 52 HIS B CA 1
ATOM 1545 C C . HIS B 1 52 ? 4.449 5.094 6.203 1 98.94 52 HIS B C 1
ATOM 1547 O O . HIS B 1 52 ? 3.602 4.359 6.719 1 98.94 52 HIS B O 1
ATOM 1553 N N . ALA B 1 53 ? 4.574 6.332 6.535 1 98.94 53 ALA B N 1
ATOM 1554 C CA . ALA B 1 53 ? 3.775 6.965 7.582 1 98.94 53 ALA B CA 1
ATOM 1555 C C . ALA B 1 53 ? 2.283 6.77 7.324 1 98.94 53 ALA B C 1
ATOM 1557 O O . ALA B 1 53 ? 1.527 6.438 8.242 1 98.94 53 ALA B O 1
ATOM 1558 N N . GLU B 1 54 ? 1.82 6.953 6.082 1 98.94 54 GLU B N 1
ATOM 1559 C CA . GLU B 1 54 ? 0.412 6.824 5.723 1 98.94 54 GLU B CA 1
ATOM 1560 C C . GLU B 1 54 ? -0.089 5.402 5.965 1 98.94 54 GLU B C 1
ATOM 1562 O O . GLU B 1 54 ? -1.159 5.203 6.543 1 98.94 54 GLU B O 1
ATOM 1567 N N . ILE B 1 55 ? 0.7 4.426 5.492 1 98.94 55 ILE B N 1
ATOM 1568 C CA . ILE B 1 55 ? 0.326 3.021 5.621 1 98.94 55 ILE B CA 1
ATOM 1569 C C . ILE B 1 55 ? 0.224 2.646 7.098 1 98.94 55 ILE B C 1
ATOM 1571 O O . ILE B 1 55 ? -0.753 2.023 7.52 1 98.94 55 ILE B O 1
ATOM 1575 N N . LEU B 1 56 ? 1.207 3.064 7.859 1 98.94 56 LEU B N 1
ATOM 1576 C CA . LEU B 1 56 ? 1.226 2.748 9.281 1 98.94 56 LEU B CA 1
ATOM 1577 C C . LEU B 1 56 ? 0.062 3.42 10.008 1 98.94 56 LEU B C 1
ATOM 1579 O O . LEU B 1 56 ? -0.54 2.828 10.906 1 98.94 56 LEU B O 1
ATOM 1583 N N . ALA B 1 57 ? -0.253 4.629 9.633 1 98.94 57 ALA B N 1
ATOM 1584 C CA . ALA B 1 57 ? -1.396 5.324 10.227 1 98.94 57 ALA B CA 1
ATOM 1585 C C . ALA B 1 57 ? -2.703 4.613 9.883 1 98.94 57 ALA B C 1
ATOM 1587 O O . ALA B 1 57 ? -3.578 4.465 10.742 1 98.94 57 ALA B O 1
ATOM 1588 N N . LEU B 1 58 ? -2.83 4.152 8.672 1 98.94 58 LEU B N 1
ATOM 1589 C CA . LEU B 1 58 ? -4.035 3.447 8.242 1 98.94 58 LEU B CA 1
ATOM 1590 C C . LEU B 1 58 ? -4.199 2.143 9.023 1 98.94 58 LEU B C 1
ATOM 1592 O O . LEU B 1 58 ? -5.309 1.801 9.438 1 98.94 58 LEU B O 1
ATOM 1596 N N . ARG B 1 59 ? -3.104 1.402 9.219 1 98.88 59 ARG B N 1
ATOM 1597 C CA . ARG B 1 59 ? -3.145 0.167 9.992 1 98.88 59 ARG B CA 1
ATOM 1598 C C . ARG B 1 59 ? -3.619 0.43 11.414 1 98.88 59 ARG B C 1
ATOM 1600 O O . ARG B 1 59 ? -4.535 -0.236 11.906 1 98.88 59 ARG B O 1
ATOM 1607 N N . ALA B 1 60 ? -3.039 1.419 12.008 1 98.88 60 ALA B N 1
ATOM 1608 C CA . ALA B 1 60 ? -3.4 1.774 13.375 1 98.88 60 ALA B CA 1
ATOM 1609 C C . ALA B 1 60 ? -4.84 2.277 13.453 1 98.88 60 ALA B C 1
ATOM 1611 O O . ALA B 1 60 ? -5.57 1.949 14.391 1 98.88 60 ALA B O 1
ATOM 1612 N N . GLY B 1 61 ? -5.238 3.104 12.484 1 98.81 61 GLY B N 1
ATOM 1613 C CA . GLY B 1 61 ? -6.594 3.619 12.438 1 98.81 61 GLY B CA 1
ATOM 1614 C C . GLY B 1 61 ? -7.641 2.533 12.281 1 98.81 61 GLY B C 1
ATOM 1615 O O . GLY B 1 61 ? -8.695 2.58 12.914 1 98.81 61 GLY B O 1
ATOM 1616 N N . GLY B 1 62 ? -7.363 1.564 11.383 1 98.69 62 GLY B N 1
ATOM 1617 C CA . GLY B 1 62 ? -8.273 0.44 11.219 1 98.69 62 GLY B CA 1
ATOM 1618 C C . GLY B 1 62 ? -8.516 -0.316 12.516 1 98.69 62 GLY B C 1
ATOM 1619 O O . GLY B 1 62 ? -9.648 -0.686 12.82 1 98.69 62 GLY B O 1
ATOM 1620 N N . GLN B 1 63 ? -7.41 -0.509 13.273 1 98.56 63 GLN B N 1
ATOM 1621 C CA . GLN B 1 63 ? -7.531 -1.171 14.57 1 98.56 63 GLN B CA 1
ATOM 1622 C C . GLN B 1 63 ? -8.367 -0.336 15.531 1 98.56 63 GLN B C 1
ATOM 1624 O O . GLN B 1 63 ? -9.227 -0.868 16.234 1 98.56 63 GLN B O 1
ATOM 1629 N N . ALA B 1 64 ? -8.125 0.927 15.57 1 98.38 64 ALA B N 1
ATOM 1630 C CA . ALA B 1 64 ? -8.828 1.834 16.469 1 98.38 64 ALA B CA 1
ATOM 1631 C C . ALA B 1 64 ? -10.32 1.854 16.172 1 98.38 64 ALA B C 1
ATOM 1633 O O . ALA B 1 64 ? -11.141 1.93 17.094 1 98.38 64 ALA B O 1
ATOM 1634 N N . LEU B 1 65 ? -10.68 1.778 14.914 1 98.06 65 LEU B N 1
ATOM 1635 C CA . LEU B 1 65 ? -12.062 1.88 14.484 1 98.06 65 LEU B CA 1
ATOM 1636 C C . LEU B 1 65 ? -12.734 0.508 14.469 1 98.06 65 LEU B C 1
ATOM 1638 O O . LEU B 1 65 ? -13.961 0.41 14.414 1 98.06 65 LEU B O 1
ATOM 1642 N N . GLY B 1 66 ? -11.922 -0.534 14.5 1 98.31 66 GLY B N 1
ATOM 1643 C CA . GLY B 1 66 ? -12.453 -1.873 14.305 1 98.31 66 GLY B CA 1
ATOM 1644 C C . GLY B 1 66 ? -13.031 -2.09 12.922 1 98.31 66 GLY B C 1
ATOM 1645 O O . GLY B 1 66 ? -14.039 -2.777 12.758 1 98.31 66 GLY B O 1
ATOM 1646 N N . ASN B 1 67 ? -12.414 -1.408 11.969 1 98.31 67 ASN B N 1
ATOM 1647 C CA . ASN B 1 67 ? -12.922 -1.417 10.602 1 98.31 67 ASN B CA 1
ATOM 1648 C C . ASN B 1 67 ? -11.852 -0.998 9.602 1 98.31 67 ASN B C 1
ATOM 1650 O O . ASN B 1 67 ? -11.047 -0.103 9.883 1 98.31 67 ASN B O 1
ATOM 1654 N N . HIS B 1 68 ? -11.766 -1.663 8.445 1 98.44 68 HIS B N 1
ATOM 1655 C CA . HIS B 1 68 ? -10.789 -1.314 7.418 1 98.44 68 HIS B CA 1
ATOM 1656 C C . HIS B 1 68 ? -11.289 -0.169 6.547 1 98.44 68 HIS B C 1
ATOM 1658 O O . HIS B 1 68 ? -10.516 0.438 5.805 1 98.44 68 HIS B O 1
ATOM 1664 N N . ARG B 1 69 ? -12.547 0.112 6.562 1 98.06 69 ARG B N 1
ATOM 1665 C CA . ARG B 1 69 ? -13.125 1.258 5.867 1 98.06 69 ARG B CA 1
ATOM 1666 C C . ARG B 1 69 ? -13.195 2.475 6.785 1 98.06 69 ARG B C 1
ATOM 1668 O O . ARG B 1 69 ? -13.789 2.412 7.863 1 98.06 69 ARG B O 1
ATOM 1675 N N . MET B 1 70 ? -12.664 3.541 6.293 1 97.62 70 MET B N 1
ATOM 1676 C CA . MET B 1 70 ? -12.477 4.699 7.164 1 97.62 70 MET B CA 1
ATOM 1677 C C . MET B 1 70 ? -13.242 5.906 6.633 1 97.62 70 MET B C 1
ATOM 1679 O O . MET B 1 70 ? -12.68 6.996 6.504 1 97.62 70 MET B O 1
ATOM 1683 N N . ARG B 1 71 ? -14.484 5.676 6.391 1 96.06 71 ARG B N 1
ATOM 1684 C CA . ARG B 1 71 ? -15.344 6.77 5.945 1 96.06 71 ARG B CA 1
ATOM 1685 C C . ARG B 1 71 ? -15.43 7.867 7.004 1 96.06 71 ARG B C 1
ATOM 1687 O O . ARG B 1 71 ? -15.484 7.578 8.203 1 96.06 71 ARG B O 1
ATOM 1694 N N . GLY B 1 72 ? -15.375 9.094 6.633 1 96.75 72 GLY B N 1
ATOM 1695 C CA . GLY B 1 72 ? -15.461 10.219 7.551 1 96.75 72 GLY B CA 1
ATOM 1696 C C . GLY B 1 72 ? -14.141 10.57 8.203 1 96.75 72 GLY B C 1
ATOM 1697 O O . GLY B 1 72 ? -14.078 11.445 9.062 1 96.75 72 GLY B O 1
ATOM 1698 N N . VAL B 1 73 ? -13.109 9.922 7.789 1 98.44 73 VAL B N 1
ATOM 1699 C CA . VAL B 1 73 ? -11.797 10.125 8.391 1 98.44 73 VAL B CA 1
ATOM 1700 C C . VAL B 1 73 ? -10.93 10.977 7.461 1 98.44 73 VAL B C 1
ATOM 1702 O O . VAL B 1 73 ? -11.016 10.859 6.238 1 98.44 73 VAL B O 1
ATOM 1705 N N . SER B 1 74 ? -10.125 11.844 8.055 1 98.81 74 SER B N 1
ATOM 1706 C CA . SER B 1 74 ? -9.141 12.656 7.34 1 98.81 74 SER B CA 1
ATOM 1707 C C . SER B 1 74 ? -7.723 12.188 7.633 1 98.81 74 SER B C 1
ATOM 1709 O O . SER B 1 74 ? -7.398 11.836 8.766 1 98.81 74 SER B O 1
ATOM 1711 N N . LEU B 1 75 ? -6.938 12.195 6.594 1 98.88 75 LEU B N 1
ATOM 1712 C CA . LEU B 1 75 ? -5.508 11.953 6.758 1 98.88 75 LEU B CA 1
ATOM 1713 C C . LEU B 1 75 ? -4.703 13.227 6.535 1 98.88 75 LEU B C 1
ATOM 1715 O O . LEU B 1 75 ? -4.926 13.938 5.555 1 98.88 75 LEU B O 1
ATOM 1719 N N . 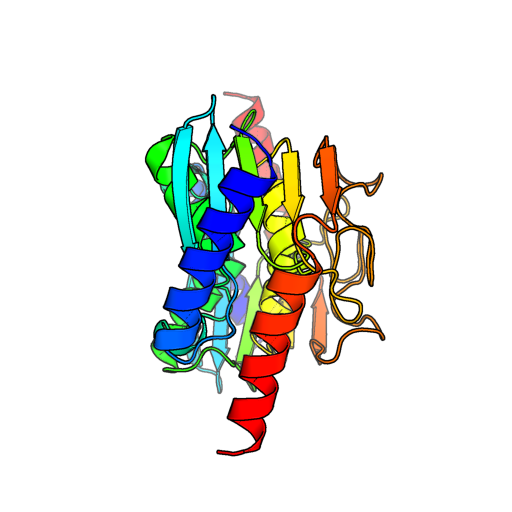TYR B 1 76 ? -3.863 13.531 7.445 1 98.94 76 TYR B N 1
ATOM 1720 C CA . TYR B 1 76 ? -2.867 14.594 7.332 1 98.94 76 TYR B CA 1
ATOM 1721 C C . TYR B 1 76 ? -1.465 14.008 7.203 1 98.94 76 TYR B C 1
ATOM 1723 O O . TYR B 1 76 ? -1.054 13.172 8.016 1 98.94 76 TYR B O 1
ATOM 1731 N N . VAL B 1 77 ? -0.694 14.445 6.199 1 98.94 77 VAL B N 1
ATOM 1732 C CA . VAL B 1 77 ? 0.642 13.891 5.992 1 98.94 77 VAL B CA 1
ATOM 1733 C C . VAL B 1 77 ? 1.573 14.984 5.461 1 98.94 77 VAL B C 1
ATOM 1735 O O . VAL B 1 77 ? 1.139 15.883 4.738 1 98.94 77 VAL B O 1
ATOM 1738 N N . THR B 1 78 ? 2.82 14.867 5.801 1 98.94 78 THR B N 1
ATOM 1739 C CA . THR B 1 78 ? 3.74 15.984 5.598 1 98.94 78 THR B CA 1
ATOM 1740 C C . THR B 1 78 ? 4.199 16.047 4.141 1 98.94 78 THR B C 1
ATOM 1742 O O . THR B 1 78 ? 4.742 17.062 3.697 1 98.94 78 THR B O 1
ATOM 1745 N N . LEU B 1 79 ? 4.031 14.992 3.391 1 98.94 79 LEU B N 1
ATOM 1746 C CA . LEU B 1 79 ? 4.457 14.906 1.999 1 98.94 79 LEU B CA 1
ATOM 1747 C C . LEU B 1 79 ? 3.369 14.273 1.136 1 98.94 79 LEU B C 1
ATOM 1749 O O . LEU B 1 79 ? 2.689 13.344 1.568 1 98.94 79 LEU B O 1
ATOM 1753 N N . GLU B 1 80 ? 3.182 14.758 -0.066 1 98.81 80 GLU B N 1
ATOM 1754 C CA . GLU B 1 80 ? 2.213 14.188 -0.998 1 98.81 80 GLU B CA 1
ATOM 1755 C C . GLU B 1 80 ? 2.373 12.68 -1.101 1 98.81 80 GLU B C 1
ATOM 1757 O O . GLU B 1 80 ? 3.479 12.172 -1.313 1 98.81 80 GLU B O 1
ATOM 1762 N N . PRO B 1 81 ? 1.267 11.938 -0.993 1 98.81 81 PRO B N 1
ATOM 1763 C CA . PRO B 1 81 ? 1.329 10.477 -1.029 1 98.81 81 PRO B CA 1
ATOM 1764 C C . PRO B 1 81 ? 1.872 9.945 -2.354 1 98.81 81 PRO B C 1
ATOM 1766 O O . PRO B 1 81 ? 1.568 10.492 -3.416 1 98.81 81 PRO B O 1
ATOM 1769 N N . CYS B 1 82 ? 2.678 8.875 -2.281 1 97.81 82 CYS B N 1
ATOM 1770 C CA . CYS B 1 82 ? 3.164 8.141 -3.445 1 97.81 82 CYS B CA 1
ATOM 1771 C C . CYS B 1 82 ? 2.07 7.246 -4.02 1 97.81 82 CYS B C 1
ATOM 1773 O O . CYS B 1 82 ? 0.954 7.211 -3.502 1 97.81 82 CYS B O 1
ATOM 1775 N N . ILE B 1 83 ? 2.354 6.512 -5.016 1 96.94 83 ILE B N 1
ATOM 1776 C CA . ILE B 1 83 ? 1.415 5.605 -5.668 1 96.94 83 ILE B CA 1
ATOM 1777 C C . ILE B 1 83 ? 0.869 4.605 -4.648 1 96.94 83 ILE B C 1
ATOM 1779 O O . ILE B 1 83 ? -0.347 4.445 -4.52 1 96.94 83 ILE B O 1
ATOM 1783 N N . MET B 1 84 ? 1.713 3.949 -3.854 1 98.25 84 MET B N 1
ATOM 1784 C CA . MET B 1 84 ? 1.312 2.967 -2.852 1 98.25 84 MET B CA 1
ATOM 1785 C C . MET B 1 84 ? 0.336 3.58 -1.851 1 98.25 84 MET B C 1
ATOM 1787 O O . MET B 1 84 ? -0.744 3.033 -1.616 1 98.25 84 MET B O 1
ATOM 1791 N N . CYS B 1 85 ? 0.729 4.684 -1.365 1 98.81 85 CYS B N 1
ATOM 1792 C CA . CYS B 1 85 ? -0.052 5.289 -0.292 1 98.81 85 CYS B CA 1
ATOM 1793 C C . CYS B 1 85 ? -1.373 5.836 -0.821 1 98.81 85 CYS B C 1
ATOM 1795 O O . CYS B 1 85 ? -2.393 5.777 -0.132 1 98.81 85 CYS B O 1
ATOM 1797 N N . THR B 1 86 ? -1.307 6.414 -2.008 1 98.12 86 THR B N 1
ATOM 1798 C CA . THR B 1 86 ? -2.551 6.879 -2.611 1 98.12 86 THR B CA 1
ATOM 1799 C C . THR B 1 86 ? -3.518 5.715 -2.816 1 98.12 86 THR B C 1
ATOM 1801 O O . THR B 1 86 ? -4.699 5.82 -2.479 1 98.12 86 THR B O 1
ATOM 1804 N N . GLY B 1 87 ? -3.01 4.633 -3.387 1 97.81 87 GLY B N 1
ATOM 1805 C CA . GLY B 1 87 ? -3.838 3.441 -3.504 1 97.81 87 GLY B CA 1
ATOM 1806 C C . GLY B 1 87 ? -4.406 2.977 -2.178 1 97.81 87 GLY B C 1
ATOM 1807 O O . GLY B 1 87 ? -5.566 2.562 -2.104 1 97.81 87 GLY B O 1
ATOM 1808 N N . ALA B 1 88 ? -3.621 3.006 -1.116 1 98.69 88 ALA B N 1
ATOM 1809 C CA . ALA B 1 88 ? -4.047 2.584 0.216 1 98.69 88 ALA B CA 1
ATOM 1810 C C . ALA B 1 88 ? -5.176 3.471 0.737 1 98.69 88 ALA B C 1
ATOM 1812 O O . ALA B 1 88 ? -6.125 2.98 1.354 1 98.69 88 ALA B O 1
ATOM 1813 N N . LEU B 1 89 ? -5.039 4.789 0.522 1 98.56 89 LEU B N 1
ATOM 1814 C CA . LEU B 1 89 ? -6.066 5.727 0.962 1 98.56 89 LEU B CA 1
ATOM 1815 C C . LEU B 1 89 ? -7.395 5.438 0.278 1 98.56 89 LEU B C 1
ATOM 1817 O O . LEU B 1 89 ? -8.453 5.508 0.91 1 98.56 89 LEU B O 1
ATOM 1821 N N . ILE B 1 90 ? -7.301 5.117 -0.994 1 97.25 90 ILE B N 1
ATOM 1822 C CA . ILE B 1 90 ? -8.5 4.797 -1.763 1 97.25 90 ILE B CA 1
ATOM 1823 C C . ILE B 1 90 ? -9.141 3.527 -1.212 1 97.25 90 ILE B C 1
ATOM 1825 O O . ILE B 1 90 ? -10.352 3.49 -0.976 1 97.25 90 ILE B O 1
ATOM 1829 N N . GLN B 1 91 ? -8.32 2.494 -0.959 1 97.06 91 GLN B N 1
ATOM 1830 C CA . GLN B 1 91 ? -8.82 1.239 -0.407 1 97.06 91 GLN B CA 1
ATOM 1831 C C . GLN B 1 91 ? -9.469 1.458 0.955 1 97.06 91 GLN B C 1
ATOM 1833 O O . GLN B 1 91 ? -10.453 0.792 1.294 1 97.06 91 GLN B O 1
ATOM 1838 N N . ALA B 1 92 ? -8.977 2.383 1.732 1 98.31 92 ALA B N 1
ATOM 1839 C CA . ALA B 1 92 ? -9.438 2.648 3.092 1 98.31 92 ALA B CA 1
ATOM 1840 C C . ALA B 1 92 ? -10.695 3.514 3.084 1 98.31 92 ALA B C 1
ATOM 1842 O O . ALA B 1 92 ? -11.352 3.67 4.113 1 98.31 92 ALA B O 1
ATOM 1843 N N . ARG B 1 93 ? -10.992 4.105 1.912 1 97.31 93 ARG B N 1
ATOM 1844 C CA . ARG B 1 93 ? -12.133 5.008 1.758 1 97.31 93 ARG B CA 1
ATOM 1845 C C . ARG B 1 93 ? -11.945 6.273 2.588 1 97.31 93 ARG B C 1
ATOM 1847 O O . ARG B 1 93 ? -12.898 6.758 3.211 1 97.31 93 ARG B O 1
ATOM 1854 N N . ILE B 1 94 ? -10.719 6.77 2.631 1 98.06 94 ILE B N 1
ATOM 1855 C CA . ILE B 1 94 ? -10.445 8.039 3.291 1 98.06 94 ILE B CA 1
ATOM 1856 C C . ILE B 1 94 ? -11.242 9.156 2.611 1 98.06 94 ILE B C 1
ATOM 1858 O O . ILE B 1 94 ? -11.258 9.25 1.382 1 98.06 94 ILE B O 1
ATOM 1862 N N . ASP B 1 95 ? -11.828 9.961 3.369 1 96.88 95 ASP B N 1
ATOM 1863 C CA . ASP B 1 95 ? -12.695 11.008 2.832 1 96.88 95 ASP B CA 1
ATOM 1864 C C . ASP B 1 95 ? -11.898 12.234 2.422 1 96.88 95 ASP B C 1
ATOM 1866 O O . ASP B 1 95 ? -12.164 12.836 1.378 1 96.88 95 ASP B O 1
ATOM 1870 N N . ARG B 1 96 ? -10.984 12.578 3.287 1 98 96 ARG B N 1
ATOM 1871 C CA . ARG B 1 96 ? -10.273 13.836 3.105 1 98 96 ARG B CA 1
ATOM 1872 C C . ARG B 1 96 ? -8.773 13.648 3.309 1 98 96 ARG B C 1
ATOM 1874 O O . ARG B 1 96 ? -8.344 13 4.27 1 98 96 ARG B O 1
ATOM 1881 N N . LEU B 1 97 ? -7.984 14.211 2.359 1 98.69 97 LEU B N 1
ATOM 1882 C CA . LEU B 1 97 ? -6.527 14.211 2.426 1 98.69 97 LEU B CA 1
ATOM 1883 C C . LEU B 1 97 ? -5.984 15.641 2.482 1 98.69 97 LEU B C 1
ATOM 1885 O O . LEU B 1 97 ? -6.34 16.469 1.648 1 98.69 97 LEU B O 1
ATOM 1889 N N . VAL B 1 98 ? -5.18 15.914 3.473 1 98.94 98 VAL B N 1
ATOM 1890 C CA . VAL B 1 98 ? -4.414 17.156 3.57 1 98.94 98 VAL B CA 1
ATOM 1891 C C . VAL B 1 98 ? -2.922 16.844 3.623 1 98.94 98 VAL B C 1
ATOM 1893 O O . VAL B 1 98 ? -2.482 16.031 4.441 1 98.94 98 VAL B O 1
ATOM 1896 N N . PHE B 1 99 ? -2.141 17.469 2.75 1 98.88 99 PHE B N 1
ATOM 1897 C CA . PHE B 1 99 ? -0.717 17.156 2.812 1 98.88 99 PHE B CA 1
ATOM 1898 C C . PHE B 1 99 ? 0.121 18.422 2.732 1 98.88 99 PHE B C 1
ATOM 1900 O O . PHE B 1 99 ? -0.376 19.484 2.324 1 98.88 99 PHE B O 1
ATOM 1907 N N . GLY B 1 100 ? 1.307 18.328 3.232 1 98.81 100 GLY B N 1
ATOM 1908 C CA . GLY B 1 100 ? 2.24 19.438 3.268 1 98.81 100 GLY B CA 1
ATOM 1909 C C . GLY B 1 100 ? 2.914 19.703 1.934 1 98.81 100 GLY B C 1
ATOM 1910 O O . GLY B 1 100 ? 2.301 20.25 1.02 1 98.81 100 GLY B O 1
ATOM 1911 N N . ALA B 1 101 ? 4.102 19.188 1.721 1 98.75 101 ALA B N 1
ATOM 1912 C CA . ALA B 1 101 ? 4.906 19.453 0.529 1 98.75 101 ALA B CA 1
ATOM 1913 C C . ALA B 1 101 ? 4.465 18.578 -0.634 1 98.75 101 ALA B C 1
ATOM 1915 O O . ALA B 1 101 ? 4.074 17.422 -0.433 1 98.75 101 ALA B O 1
ATOM 1916 N N . TYR B 1 102 ? 4.574 19.125 -1.818 1 98 102 TYR B N 1
ATOM 1917 C CA . TYR B 1 102 ? 4.371 18.359 -3.037 1 98 102 TYR B CA 1
ATOM 1918 C C . TYR B 1 102 ? 5.605 17.531 -3.365 1 98 102 TYR B C 1
ATOM 1920 O O . TYR B 1 102 ? 6.719 17.859 -2.955 1 98 102 TYR B O 1
ATOM 1928 N N . ASP B 1 103 ? 5.363 16.438 -3.928 1 96.81 103 ASP B N 1
ATOM 1929 C CA . ASP B 1 103 ? 6.449 15.586 -4.418 1 96.81 103 ASP B CA 1
ATOM 1930 C C . ASP B 1 103 ? 6.41 15.469 -5.938 1 96.81 103 ASP B C 1
ATOM 1932 O O . ASP B 1 103 ? 5.699 14.625 -6.48 1 96.81 103 ASP B O 1
ATOM 1936 N N . SER B 1 104 ? 7.191 16.188 -6.586 1 93.69 104 SER B N 1
ATOM 1937 C CA . SER B 1 104 ? 7.164 16.281 -8.039 1 93.69 104 SER B CA 1
ATOM 1938 C C . SER B 1 104 ? 7.684 15 -8.688 1 93.69 104 SER B C 1
ATOM 1940 O O . SER B 1 104 ? 7.422 14.742 -9.867 1 93.69 104 SER B O 1
ATOM 1942 N N . ARG B 1 105 ? 8.328 14.164 -7.941 1 90.88 105 ARG B N 1
ATOM 1943 C CA . ARG B 1 105 ? 8.961 12.969 -8.5 1 90.88 105 ARG B CA 1
ATOM 1944 C C . ARG B 1 105 ? 7.988 11.797 -8.523 1 90.88 105 ARG B C 1
ATOM 1946 O O . ARG B 1 105 ? 7.844 11.117 -9.539 1 90.88 105 ARG B O 1
ATOM 1953 N N . ILE B 1 106 ? 7.27 11.648 -7.332 1 91.62 106 ILE B N 1
ATOM 1954 C CA . ILE B 1 106 ? 6.504 10.406 -7.277 1 91.62 106 ILE B CA 1
ATOM 1955 C C . ILE B 1 106 ? 5.121 10.688 -6.691 1 91.62 106 ILE B C 1
ATOM 1957 O O . ILE B 1 106 ? 4.328 9.758 -6.488 1 91.62 106 ILE B O 1
ATOM 1961 N N . GLY B 1 107 ? 4.77 11.875 -6.375 1 96.44 107 GLY B N 1
ATOM 1962 C CA . GLY B 1 107 ? 3.457 12.195 -5.836 1 96.44 107 GLY B CA 1
ATOM 1963 C C . GLY B 1 107 ? 2.322 11.758 -6.742 1 96.44 107 GLY B C 1
ATOM 1964 O O . GLY B 1 107 ? 2.373 11.977 -7.957 1 96.44 107 GLY B O 1
ATOM 1965 N N . ALA B 1 108 ? 1.338 11.172 -6.098 1 96.69 108 ALA B N 1
ATOM 1966 C CA . ALA B 1 108 ? 0.301 10.555 -6.918 1 96.69 108 ALA B CA 1
ATOM 1967 C C . ALA B 1 108 ? -1.058 11.203 -6.668 1 96.69 108 ALA B C 1
ATOM 1969 O O . ALA B 1 108 ? -2.098 10.609 -6.957 1 96.69 108 ALA B O 1
ATOM 1970 N N . CYS B 1 109 ? -1.062 12.406 -6.125 1 96.38 109 CYS B N 1
ATOM 1971 C CA . CYS B 1 109 ? -2.303 13.117 -5.844 1 96.38 109 CYS B CA 1
ATOM 1972 C C . CYS B 1 109 ? -2.312 14.477 -6.523 1 96.38 109 CYS B C 1
ATOM 1974 O O . CYS B 1 109 ? -2.885 15.438 -5.996 1 96.38 109 CYS B O 1
ATOM 1976 N N . GLY B 1 110 ? -1.626 14.594 -7.68 1 92.62 110 GLY B N 1
ATOM 1977 C CA . GLY B 1 110 ? -1.714 15.82 -8.445 1 92.62 110 GLY B CA 1
ATOM 1978 C C . GLY B 1 110 ? -0.367 16.312 -8.945 1 92.62 110 GLY B C 1
ATOM 1979 O O . GLY B 1 110 ? -0.297 17.266 -9.727 1 92.62 110 GLY B O 1
ATOM 1980 N N . SER B 1 111 ? 0.673 15.711 -8.516 1 94.31 111 SER B N 1
ATOM 1981 C CA . SER B 1 111 ? 1.997 16.109 -8.984 1 94.31 111 SER B CA 1
ATOM 1982 C C . SER B 1 111 ? 2.459 15.234 -10.148 1 94.31 111 SER B C 1
ATOM 1984 O O . SER B 1 111 ? 2.037 15.438 -11.289 1 94.31 111 SER B O 1
ATOM 1986 N N . ALA B 1 112 ? 3.18 14.117 -9.812 1 91.56 112 ALA B N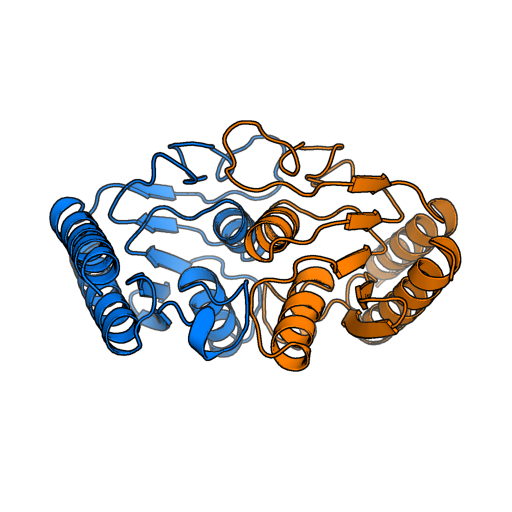 1
ATOM 1987 C CA . ALA B 1 112 ? 3.662 13.227 -10.867 1 91.56 112 ALA B CA 1
ATOM 1988 C C . ALA B 1 112 ? 2.514 12.43 -11.477 1 91.56 112 ALA B C 1
ATOM 1990 O O . ALA B 1 112 ? 2.506 12.172 -12.688 1 91.56 112 ALA B O 1
ATOM 1991 N N . PHE B 1 113 ? 1.618 12.016 -10.648 1 91.12 113 PHE B N 1
ATOM 1992 C CA . PHE B 1 113 ? 0.4 11.32 -11.047 1 91.12 113 PHE B CA 1
ATOM 1993 C C . PHE B 1 113 ? -0.823 11.953 -10.398 1 91.12 113 PHE B C 1
ATOM 1995 O O . PHE B 1 113 ? -0.694 12.742 -9.461 1 91.12 113 PHE B O 1
ATOM 2002 N N . ASP B 1 114 ? -1.971 11.68 -10.898 1 91.38 114 ASP B N 1
ATOM 2003 C CA . ASP B 1 114 ? -3.229 12.023 -10.242 1 91.38 114 ASP B CA 1
ATOM 2004 C C . ASP B 1 114 ? -4.18 10.828 -10.219 1 91.38 114 ASP B C 1
ATOM 2006 O O . ASP B 1 114 ? -5.125 10.766 -11.008 1 91.38 114 ASP B O 1
ATOM 2010 N N . LEU B 1 115 ? -3.92 9.984 -9.219 1 92.62 115 LEU B N 1
ATOM 2011 C CA . LEU B 1 115 ? -4.645 8.727 -9.125 1 92.62 115 LEU B CA 1
ATOM 2012 C C . LEU B 1 115 ? -5.828 8.844 -8.172 1 92.62 115 LEU B C 1
ATOM 2014 O O . LEU B 1 115 ? -6.746 8.023 -8.211 1 92.62 115 LEU B O 1
ATOM 2018 N N . ALA B 1 116 ? -5.879 9.812 -7.293 1 88.75 116 ALA B N 1
ATOM 2019 C CA . ALA B 1 116 ? -6.855 9.953 -6.215 1 88.75 116 ALA B CA 1
ATOM 2020 C C . ALA B 1 116 ? -8.25 10.242 -6.77 1 88.75 116 ALA B C 1
ATOM 2022 O O . ALA B 1 116 ? -9.25 10 -6.098 1 88.75 116 ALA B O 1
ATOM 2023 N N . ARG B 1 117 ? -8.25 10.727 -7.984 1 81.56 117 ARG B N 1
ATOM 2024 C CA . ARG B 1 117 ? -9.516 11.148 -8.57 1 81.56 117 ARG B CA 1
ATOM 2025 C C . ARG B 1 117 ? -9.742 10.484 -9.93 1 81.56 117 ARG B C 1
ATOM 2027 O O . ARG B 1 117 ? -10.539 10.961 -10.734 1 81.56 117 ARG B O 1
ATOM 2034 N N . HIS B 1 118 ? -9.133 9.461 -10.141 1 81.88 118 HIS B N 1
ATOM 2035 C CA . HIS B 1 118 ? -9.211 8.852 -11.461 1 81.88 118 HIS B CA 1
ATOM 2036 C C . HIS B 1 118 ? -10.586 8.25 -11.711 1 81.88 118 HIS B C 1
ATOM 2038 O O . HIS B 1 118 ? -11.125 7.539 -10.859 1 81.88 118 HIS B O 1
ATOM 2044 N N . ARG B 1 119 ? -11.078 8.406 -12.82 1 76 119 ARG B N 1
ATOM 2045 C CA . ARG B 1 119 ? -12.453 8.102 -13.18 1 76 119 ARG B CA 1
ATOM 2046 C C . ARG B 1 119 ? -12.711 6.598 -13.156 1 76 119 ARG B C 1
ATOM 2048 O O . ARG B 1 119 ? -13.844 6.16 -12.969 1 76 119 ARG B O 1
ATOM 2055 N N . ARG B 1 120 ? -11.688 5.793 -13.289 1 74.62 120 ARG B N 1
ATOM 2056 C CA . ARG B 1 120 ? -11.859 4.348 -13.359 1 74.62 120 ARG B CA 1
ATOM 2057 C C . ARG B 1 120 ? -12.055 3.75 -11.977 1 74.62 120 ARG B C 1
ATOM 2059 O O . ARG B 1 120 ? -12.469 2.596 -11.844 1 74.62 120 ARG B O 1
ATOM 2066 N N . LEU B 1 121 ? -11.781 4.543 -11.008 1 80.81 121 LEU B N 1
ATOM 2067 C CA . LEU B 1 121 ? -11.828 4.012 -9.656 1 80.81 121 LEU B CA 1
ATOM 2068 C C . LEU B 1 121 ? -13.227 4.152 -9.062 1 80.81 121 LEU B C 1
ATOM 2070 O O . LEU B 1 121 ? -13.898 5.16 -9.281 1 80.81 121 LEU B O 1
ATOM 2074 N N . ASN B 1 122 ? -13.594 3.109 -8.422 1 74.12 122 ASN B N 1
ATOM 2075 C CA . ASN B 1 122 ? -14.922 3.105 -7.812 1 74.12 122 ASN B CA 1
ATOM 2076 C C . ASN B 1 122 ? -15 4.074 -6.633 1 74.12 122 ASN B 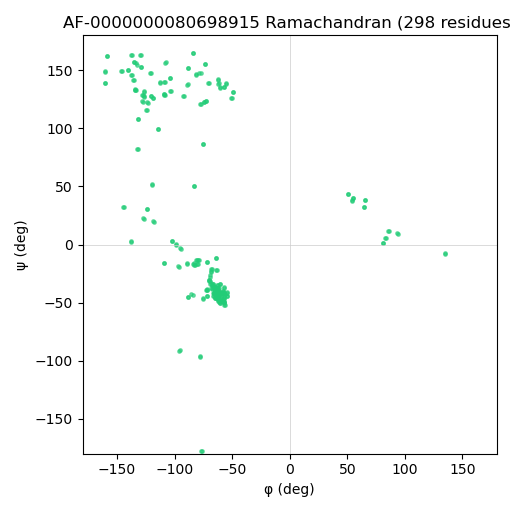C 1
ATOM 2078 O O . ASN B 1 122 ? -16.078 4.57 -6.305 1 74.12 122 ASN B O 1
ATOM 2082 N N . HIS B 1 123 ? -13.891 4.16 -5.984 1 81.19 123 HIS B N 1
ATOM 2083 C CA . HIS B 1 123 ? -13.844 5.055 -4.832 1 81.19 123 HIS B CA 1
ATOM 2084 C C . HIS B 1 123 ? -12.781 6.129 -5.008 1 81.19 123 HIS B C 1
ATOM 2086 O O . HIS B 1 123 ? -11.766 5.898 -5.668 1 81.19 123 HIS B O 1
ATOM 2092 N N . HIS B 1 124 ? -13.156 7.293 -4.406 1 82.44 124 HIS B N 1
ATOM 2093 C CA . HIS B 1 124 ? -12.266 8.445 -4.504 1 82.44 124 HIS B CA 1
ATOM 2094 C C . HIS B 1 124 ? -12.07 9.109 -3.145 1 82.44 124 HIS B C 1
ATOM 2096 O O . HIS B 1 124 ? -12.836 8.852 -2.211 1 82.44 124 HIS B O 1
ATOM 2102 N N . ILE B 1 125 ? -10.93 9.742 -3.131 1 91 125 ILE B N 1
ATOM 2103 C CA . ILE B 1 125 ? -10.773 10.688 -2.027 1 91 125 ILE B CA 1
ATOM 2104 C C . ILE B 1 125 ? -11.562 11.953 -2.318 1 91 125 ILE B C 1
ATOM 2106 O O . ILE B 1 125 ? -11.281 12.664 -3.285 1 91 125 ILE B O 1
ATOM 2110 N N . HIS B 1 126 ? -12.445 12.289 -1.521 1 90.31 126 HIS B N 1
ATOM 2111 C CA . HIS B 1 126 ? -13.438 13.32 -1.81 1 90.31 126 HIS B CA 1
ATOM 2112 C C . HIS B 1 126 ? -12.812 14.711 -1.803 1 90.31 126 HIS B C 1
ATOM 2114 O O . HIS B 1 126 ? -13.156 15.555 -2.631 1 90.31 126 HIS B O 1
ATOM 2120 N N . GLU B 1 127 ? -12.008 14.977 -0.859 1 95.56 127 GLU B N 1
ATOM 2121 C CA . GLU B 1 127 ? -11.359 16.281 -0.725 1 95.56 127 GLU B CA 1
ATOM 2122 C C . GLU B 1 127 ? -9.852 16.125 -0.566 1 95.56 127 GLU B C 1
ATOM 2124 O O . GLU B 1 127 ? -9.383 15.352 0.272 1 95.56 127 GLU B O 1
ATOM 2129 N N . ILE B 1 128 ? -9.141 16.859 -1.397 1 97.62 128 ILE B N 1
ATOM 2130 C CA . ILE B 1 128 ? -7.684 16.875 -1.319 1 97.62 128 ILE B CA 1
ATOM 2131 C C . ILE B 1 128 ? -7.18 18.312 -1.231 1 97.62 128 ILE B C 1
ATOM 2133 O O . ILE B 1 128 ? -7.539 19.156 -2.057 1 97.62 128 ILE B O 1
ATOM 2137 N N . LYS B 1 129 ? -6.441 18.594 -0.184 1 98.31 129 LYS B N 1
ATOM 2138 C CA . LYS B 1 129 ? -5.801 19.891 -0.005 1 98.31 129 LYS B CA 1
ATOM 2139 C C . LYS B 1 129 ? -4.293 19.734 0.178 1 98.31 129 LYS B C 1
ATOM 2141 O O . LYS B 1 129 ? -3.838 19.172 1.172 1 98.31 129 LYS B O 1
ATOM 2146 N N . GLY B 1 130 ? -3.525 20.297 -0.808 1 98.25 130 GLY B N 1
ATOM 2147 C CA . GLY B 1 130 ? -2.072 20.266 -0.735 1 98.25 130 GLY B CA 1
ATOM 2148 C C . GLY B 1 130 ? -1.46 21.609 -0.43 1 98.25 130 GLY B C 1
ATOM 2149 O O . GLY B 1 130 ? -2.121 22.641 -0.568 1 98.25 130 GLY B O 1
ATOM 2150 N N . GLY B 1 131 ? -0.214 21.578 0.141 1 98.5 131 GLY B N 1
ATOM 2151 C CA . GLY B 1 131 ? 0.553 22.797 0.305 1 98.5 131 GLY B CA 1
ATOM 2152 C C . GLY B 1 131 ? 0.371 23.438 1.668 1 98.5 131 GLY B C 1
ATOM 2153 O O . GLY B 1 131 ? 0.771 24.594 1.879 1 98.5 131 GLY B O 1
ATOM 2154 N N . VAL B 1 132 ? -0.293 22.734 2.592 1 98.75 132 VAL B N 1
ATOM 2155 C CA . VAL B 1 132 ? -0.464 23.25 3.947 1 98.75 132 VAL B CA 1
ATOM 2156 C C . VAL B 1 132 ? 0.863 23.172 4.699 1 98.75 132 VAL B C 1
ATOM 2158 O O . VAL B 1 132 ? 1.467 22.109 4.801 1 98.75 132 VAL B O 1
ATOM 2161 N N . LEU B 1 133 ? 1.368 24.281 5.223 1 98.62 133 LEU B N 1
ATOM 2162 C CA . LEU B 1 133 ? 2.674 24.359 5.867 1 98.62 133 LEU B CA 1
ATOM 2163 C C . LEU B 1 133 ? 3.771 23.844 4.953 1 98.62 133 LEU B C 1
ATOM 2165 O O . LEU B 1 133 ? 4.688 23.141 5.406 1 98.62 133 LEU B O 1
ATOM 2169 N N . GLU B 1 134 ? 3.672 24.109 3.691 1 98.62 134 GLU B N 1
ATOM 2170 C CA . GLU B 1 134 ? 4.531 23.531 2.66 1 98.62 134 GLU B CA 1
ATOM 2171 C C . GLU B 1 134 ? 6.004 23.812 2.943 1 98.62 134 GLU B C 1
ATOM 2173 O O . GLU B 1 134 ? 6.848 22.922 2.836 1 98.62 134 GLU B O 1
ATOM 2178 N N . GLU B 1 135 ? 6.344 25 3.289 1 98.44 135 GLU B N 1
ATOM 2179 C CA . GLU B 1 135 ? 7.734 25.391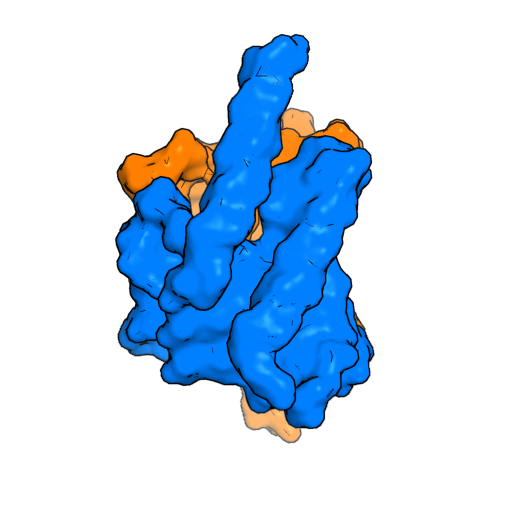 3.51 1 98.44 135 GLU B CA 1
ATOM 2180 C C . GLU B 1 135 ? 8.352 24.609 4.66 1 98.44 135 GLU B C 1
ATOM 2182 O O . GLU B 1 135 ? 9.477 24.109 4.539 1 98.44 135 GLU B O 1
ATOM 2187 N N . ALA B 1 136 ? 7.66 24.547 5.773 1 98.69 136 ALA B N 1
ATOM 2188 C CA . ALA B 1 136 ? 8.156 23.812 6.926 1 98.69 136 ALA B CA 1
ATOM 2189 C C . ALA B 1 136 ? 8.367 22.344 6.578 1 98.69 136 ALA B C 1
ATOM 2191 O O . ALA B 1 136 ? 9.375 21.75 6.957 1 98.69 136 ALA B O 1
ATOM 2192 N N . CYS B 1 137 ? 7.398 21.75 5.879 1 98.69 137 CYS B N 1
ATOM 2193 C CA . CYS B 1 137 ? 7.484 20.359 5.48 1 98.69 137 CYS B CA 1
ATOM 2194 C C . CYS B 1 137 ? 8.648 20.125 4.523 1 98.69 137 CYS B C 1
ATOM 2196 O O . CYS B 1 137 ? 9.422 19.188 4.691 1 98.69 137 CYS B O 1
ATOM 2198 N N . ARG B 1 138 ? 8.773 20.953 3.566 1 98.31 138 ARG B N 1
ATOM 2199 C CA . ARG B 1 138 ? 9.836 20.859 2.57 1 98.31 138 ARG B CA 1
ATOM 2200 C C . ARG B 1 138 ? 11.203 21.016 3.219 1 98.31 138 ARG B C 1
ATOM 2202 O O . ARG B 1 138 ? 12.133 20.266 2.912 1 98.31 138 ARG B O 1
ATOM 2209 N N . GLU B 1 139 ? 11.328 21.953 4.062 1 98.31 139 GLU B N 1
ATOM 2210 C CA . GLU B 1 139 ? 12.602 22.234 4.707 1 98.31 139 GLU B CA 1
ATOM 2211 C C . GLU B 1 139 ? 13.078 21.047 5.547 1 98.31 139 GLU B C 1
ATOM 2213 O O . GLU B 1 139 ? 14.273 20.75 5.574 1 98.31 139 GLU B O 1
ATOM 2218 N N . GLN B 1 140 ? 12.172 20.469 6.281 1 98.19 140 GLN B N 1
ATOM 2219 C CA . GLN B 1 140 ? 12.539 19.312 7.078 1 98.19 140 GLN B CA 1
ATOM 2220 C C . GLN B 1 140 ? 13.086 18.188 6.199 1 98.19 140 GLN B C 1
ATOM 2222 O O . GLN B 1 140 ? 14.094 17.562 6.527 1 98.19 140 GLN B O 1
ATOM 2227 N N . LEU B 1 141 ? 12.484 17.938 5.047 1 97.56 141 LEU B N 1
ATOM 2228 C CA . LEU B 1 141 ? 12.922 16.906 4.109 1 97.56 141 LEU B CA 1
ATOM 2229 C C . LEU B 1 141 ? 14.281 17.25 3.52 1 97.56 141 LEU B C 1
ATOM 2231 O O . LEU B 1 141 ? 15.172 16.391 3.461 1 97.56 141 LEU B O 1
ATOM 2235 N N . GLN B 1 142 ? 14.422 18.469 3.146 1 97.12 142 GLN B N 1
ATOM 2236 C CA . GLN B 1 142 ? 15.656 18.922 2.514 1 97.12 142 GLN B CA 1
ATOM 2237 C C . GLN B 1 142 ? 16.828 18.828 3.479 1 97.12 142 GLN B C 1
ATOM 2239 O O . GLN B 1 142 ? 17.922 18.391 3.094 1 97.12 142 GLN B O 1
ATOM 2244 N N . ARG B 1 143 ? 16.562 19.234 4.676 1 96.88 143 ARG B N 1
ATOM 2245 C CA . ARG B 1 143 ? 17.609 19.156 5.695 1 96.88 143 ARG B CA 1
ATOM 2246 C C . ARG B 1 143 ? 18.047 17.719 5.922 1 96.88 143 ARG B C 1
ATOM 2248 O O . ARG B 1 143 ? 19.25 17.438 6.066 1 96.88 143 ARG B O 1
ATOM 2255 N N . PHE B 1 144 ? 17.156 16.906 5.961 1 97.62 144 PHE B N 1
ATOM 2256 C CA . PHE B 1 144 ? 17.453 15.492 6.176 1 97.62 144 PHE B CA 1
ATOM 2257 C C . PHE B 1 144 ? 18.344 14.945 5.066 1 97.62 144 PHE B C 1
ATOM 2259 O O . PHE B 1 144 ? 19.375 14.312 5.336 1 97.62 144 PHE B O 1
ATOM 2266 N N . PHE B 1 145 ? 17.969 15.18 3.793 1 95.56 145 PHE B N 1
ATOM 2267 C CA . PHE B 1 145 ? 18.703 14.617 2.662 1 95.56 145 PHE B CA 1
ATOM 2268 C C . PHE B 1 145 ? 20.062 15.273 2.516 1 95.56 145 PHE B C 1
ATOM 2270 O O . PHE B 1 145 ? 21.031 14.633 2.084 1 95.56 145 PHE B O 1
ATOM 2277 N N . GLN B 1 146 ? 20.109 16.562 2.93 1 94.81 146 GLN B N 1
ATOM 2278 C CA . GLN B 1 146 ? 21.406 17.25 2.934 1 94.81 146 GLN B CA 1
ATOM 2279 C C . GLN B 1 146 ? 22.344 16.625 3.955 1 94.81 146 GLN B C 1
ATOM 2281 O O . GLN B 1 146 ? 23.531 16.453 3.688 1 94.81 146 GLN B O 1
ATOM 2286 N N . GLN B 1 147 ? 21.828 16.312 5.078 1 93.19 147 GLN B N 1
ATOM 2287 C CA . GLN B 1 147 ? 22.625 15.703 6.137 1 93.19 147 GLN B CA 1
ATOM 2288 C C . GLN B 1 147 ? 23.062 14.297 5.754 1 93.19 147 GLN B C 1
ATOM 2290 O O . GLN B 1 147 ? 24.188 13.883 6.059 1 93.19 147 GLN B O 1
ATOM 2295 N N . LYS B 1 148 ? 22.234 13.516 5.094 1 89.88 148 LYS B N 1
ATOM 2296 C CA . LYS B 1 148 ? 22.531 12.156 4.684 1 89.88 148 LYS B CA 1
ATOM 2297 C C . LYS B 1 148 ? 23.641 12.133 3.635 1 89.88 148 LYS B C 1
ATOM 2299 O O . LYS B 1 148 ? 24.438 11.188 3.582 1 89.88 148 LYS B O 1
ATOM 2304 N N . ARG B 1 149 ? 23.688 13.133 2.789 1 86.62 149 ARG B N 1
ATOM 2305 C CA . ARG B 1 149 ? 24.719 13.227 1.766 1 86.62 149 ARG B CA 1
ATOM 2306 C C . ARG B 1 149 ? 26.078 13.516 2.391 1 86.62 149 ARG B C 1
ATOM 2308 O O . ARG B 1 149 ? 27.125 13.156 1.824 1 86.62 149 ARG B O 1
ATOM 2315 N N . ARG B 1 150 ? 26.078 14.148 3.545 1 87.75 150 ARG B N 1
ATOM 2316 C CA . ARG B 1 150 ? 27.328 14.492 4.227 1 87.75 150 ARG B CA 1
ATOM 2317 C C . ARG B 1 150 ? 27.859 13.312 5.031 1 87.75 150 ARG B C 1
ATOM 2319 O O . ARG B 1 150 ? 29.031 13.281 5.387 1 87.75 150 ARG B O 1
ATOM 2326 N N . GLU B 1 151 ? 27.188 12.312 5.328 1 79.62 151 GLU B N 1
ATOM 2327 C CA . GLU B 1 151 ? 27.594 11.117 6.051 1 79.62 151 GLU B CA 1
ATOM 2328 C C . GLU B 1 151 ? 28.156 10.055 5.102 1 79.62 151 GLU B C 1
ATOM 2330 O O . GLU B 1 151 ? 29.094 9.336 5.449 1 79.62 151 GLU B O 1
#

Secondary structure (DSSP, 8-state):
--HHHHHHHHHHHHHHHHHTTS---EEEEEETTEEEEEEE--TTTTT-TT--HHHHHHHHHHHHHT-S--TTEEEEEEE---HHHHHHHHHHT--EEEEEE--TTT--BSSS-B-TT-TT-S---SEEE--TTHHHHHHHHHHHHHHHHH-/--HHHHHHHHHHHHHHHHHTTS---EEEEEETTEEEEEEE--TTTTT-TT--HHHHHHHHHHHHHT-S--TTEEEEEEE---HHHHHHHHHHT--EEEEEE--TTT--BSSS-B-TT-TT-S---SEEE--TTHHHHHHHHHHHHHHHHH-

Solvent-accessible surface area (backbone atoms only — not comparable to full-atom values): 14256 Å² total; per-residue (Å²): 133,55,70,64,58,50,41,51,54,6,48,54,30,8,50,55,10,41,75,73,73,31,71,51,30,7,12,31,32,33,44,90,86,35,78,58,25,66,23,33,24,36,30,74,85,59,10,14,44,61,31,39,12,59,48,46,17,45,41,44,31,8,51,69,67,70,31,28,64,35,69,73,23,34,41,27,26,30,47,39,43,36,46,25,45,37,31,36,40,36,60,16,37,29,32,31,41,37,21,9,18,82,31,71,64,53,7,15,72,64,57,55,33,59,61,42,71,38,84,74,48,93,56,49,44,75,39,77,46,75,53,52,62,24,67,64,37,42,48,55,43,50,51,50,56,55,53,59,71,71,104,133,56,71,63,57,50,40,50,54,6,47,54,30,7,49,54,9,40,75,72,73,29,70,51,31,6,11,31,31,33,45,89,86,37,77,59,25,66,23,34,24,35,30,75,86,58,10,14,45,62,31,39,12,60,48,46,17,45,43,46,31,8,53,70,68,70,30,28,63,36,69,73,23,31,40,26,26,31,47,40,43,35,46,25,45,37,30,36,41,37,59,16,37,30,32,31,41,37,23,9,18,82,29,71,66,54,7,15,72,63,58,54,34,58,62,43,70,37,83,73,48,93,58,52,45,75,41,77,47,74,51,54,64,24,66,65,36,43,48,55,42,49,51,51,56,54,53,60,71,72,106

Organism: Cardiobacterium hominis (strain ATCC 15826 / DSM 8339 / NCTC 10426 / 6573) (NCBI:txid638300)

Radius of gyration: 18.52 Å; Cα contacts (8 Å, |Δi|>4): 781; chains: 2; bounding box: 54×50×35 Å

pLDDT: mean 96.32, std 5.02, range [74.12, 99.0]

Sequence (302 aa):
MSDEHYLRLALEQAALAEALGEVPIGAILVANGEIIASAHNRTVSDHDPTAHAEILALRAGGQALGNHRMRGVSLYVTLEPCIMCTGALIQARIDRLVFGAYDSRIGACGSAFDLARHRRLNHHIHEIKGGVLEEACREQLQRFFQQKRREMSDEHYLRLALEQAALAEALGEVPIGAILVANGEIIASAHNRTVSDHDPTAHAEILALRAGGQALGNHRMRGVSLYVTLEPCIMCTGALIQARIDRLVFGAYDSRIGACGSAFDLARHRRLNHHIHEIKGGVLEEACREQLQRFFQQKRRE

Nearest PDB structures (foldseek):
  1z3a-assembly1_B  TM=9.954E-01  e=8.250E-23  Escherichia coli
  2b3j-assembly2_D  TM=9.960E-01  e=2.113E-22  Staphylococcus aureus subsp. aureus Mu50
  7cph-assembly1_A  TM=9.872E-01  e=2.956E-22  Bacillus subtilis subsp. subtilis str. 168
  1wwr-assembly1_A  TM=9.787E-01  e=2.074E-21  Aquifex aeolicus
  6vpc-assembly1_F  TM=9.863E-01  e=5.312E-21  Escherichia coli

Foldseek 3Di:
DDLLVQLVVQQVQLVVCVVVLHQRKKKFKDAPNDTQFIHAACCPVVVHVLRHRLSRRLVSNCVSVVHQADPRMEMEMAEADFPSSLVSCQSNLHQEYEYAAYDQPGHCCPHVHNPQDDPPDPGHHNYYHYHRNNVVSVVSSVVSVVVVVVD/DDLLVQLVVQQVQLVVCVVVLHQRKKKFKDAPNDTQFIHAACCPVVVHVLRHRLSRRLVSNCVSVVHQADPRMEMEMAEADFPSSLVSCQSNLHQEYEYAAYDQPGHDCPHVHNPQDDPPRPGHRNYYHYHRNNVVSVVSSVVSVVVVVVD

InterPro domains:
  IPR002125 Cytidine and deoxycytidylate deaminase domain [PF00383] (2-100)
  IPR002125 Cytidine and deoxycytidylate deaminase domain [PS51747] (1-112)
  IPR016192 APOBEC/CMP deaminase, zinc-binding [PS00903] (52-89)
  IPR016193 Cytidine deaminase-like [SSF53927] (2-149)
  IPR028883 tRNA-specific adenosine deaminase [MF_00972] (7-149)